Protein AF-A0A1I2J7U2-F1 (afdb_monomer_lite)

Sequence (200 aa):
SHPLWPCDPHHEAPRESDRDGACGFHKSNQRAHAEASIDRHCPVCRLFGSRVLASHVRITDARVHADQRVAPPPIEIRDSVGIDRDLRTARNGLKYDFEVVSPGTRFALEVFVDNPEPWLMGLLLVAFEQLDEGFAALGGFSSRGLGRVRWRWAELRSIDARALLVGKPETVHTDVDRVFAGYREALAKHLEEGPTHVQA

Structure (mmCIF, N/CA/C/O backbone):
data_AF-A0A1I2J7U2-F1
#
_entry.id   AF-A0A1I2J7U2-F1
#
loop_
_atom_site.group_PDB
_atom_site.id
_atom_site.type_symbol
_atom_site.label_atom_id
_atom_site.label_alt_id
_atom_site.label_comp_id
_atom_site.label_asym_id
_atom_site.label_entity_id
_atom_site.label_seq_id
_atom_site.pdbx_PDB_ins_code
_atom_site.Cartn_x
_atom_site.Cartn_y
_atom_site.Cartn_z
_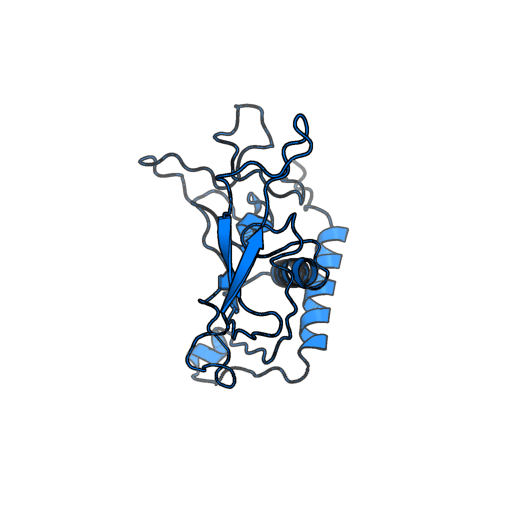atom_site.occupancy
_atom_site.B_iso_or_equiv
_atom_site.auth_seq_id
_atom_site.auth_comp_id
_atom_site.auth_asym_id
_atom_site.auth_atom_id
_atom_site.pdbx_PDB_model_num
ATOM 1 N N . SER A 1 1 ? 20.916 15.404 -9.082 1.00 43.69 1 SER A N 1
ATOM 2 C CA . SER A 1 1 ? 20.474 14.156 -8.435 1.00 43.69 1 SER A CA 1
ATOM 3 C C . SER A 1 1 ? 19.542 14.524 -7.296 1.00 43.69 1 SER A C 1
ATOM 5 O O . SER A 1 1 ? 19.909 15.365 -6.484 1.00 43.69 1 SER A O 1
ATOM 7 N N . HIS A 1 2 ? 18.322 13.982 -7.266 1.00 46.16 2 HIS A N 1
ATOM 8 C CA . HIS A 1 2 ? 17.499 14.087 -6.061 1.00 46.16 2 HIS A CA 1
ATOM 9 C C . HIS A 1 2 ? 18.054 13.097 -5.028 1.00 46.16 2 HIS A C 1
ATOM 11 O O . HIS A 1 2 ? 18.363 11.964 -5.409 1.00 46.16 2 HIS A O 1
ATOM 17 N N . PRO A 1 3 ? 18.239 13.494 -3.758 1.00 52.97 3 PRO A N 1
ATOM 18 C CA . PRO A 1 3 ? 18.487 12.527 -2.696 1.00 52.97 3 PRO A CA 1
ATOM 19 C C . PRO A 1 3 ? 17.351 11.493 -2.689 1.00 52.97 3 PRO A C 1
ATOM 21 O O . PRO A 1 3 ? 16.236 11.792 -3.108 1.00 52.97 3 PRO A O 1
ATOM 24 N N . LEU A 1 4 ? 17.604 10.296 -2.155 1.00 60.22 4 LEU A N 1
ATOM 25 C CA . LEU A 1 4 ? 16.578 9.263 -1.903 1.00 60.22 4 LEU A CA 1
ATOM 26 C C . LEU A 1 4 ? 15.445 9.738 -0.964 1.00 60.22 4 LEU A C 1
ATOM 28 O O . LEU A 1 4 ? 14.543 8.974 -0.631 1.00 60.22 4 LEU A O 1
ATOM 32 N N . TRP A 1 5 ? 15.491 10.997 -0.532 1.00 70.75 5 TRP A N 1
ATOM 33 C CA . TRP A 1 5 ? 14.460 11.654 0.239 1.00 70.75 5 TRP A CA 1
ATOM 34 C C . TRP A 1 5 ? 13.207 11.897 -0.619 1.00 70.75 5 TRP A C 1
ATOM 36 O O . TRP A 1 5 ? 13.314 12.393 -1.748 1.00 70.75 5 TRP A O 1
ATOM 46 N N . PRO A 1 6 ? 12.007 11.570 -0.113 1.00 80.12 6 PRO A N 1
ATOM 47 C CA . PRO A 1 6 ? 10.770 11.926 -0.790 1.00 80.12 6 PRO A CA 1
ATOM 48 C C . PRO A 1 6 ? 10.638 13.449 -0.884 1.00 80.12 6 PRO A C 1
ATOM 50 O O . PRO A 1 6 ? 10.922 14.163 0.074 1.00 80.12 6 PRO A O 1
ATOM 53 N N . CYS A 1 7 ? 10.181 13.963 -2.026 1.00 79.12 7 CYS A N 1
ATOM 54 C CA . CYS A 1 7 ? 9.819 15.378 -2.103 1.00 79.12 7 CYS A CA 1
ATOM 55 C C . CYS A 1 7 ? 8.614 15.663 -1.194 1.00 79.12 7 CYS A C 1
ATOM 57 O O . CYS A 1 7 ? 7.749 14.798 -1.043 1.00 79.12 7 CYS A O 1
ATOM 59 N N . ASP A 1 8 ? 8.513 16.876 -0.650 1.00 80.00 8 ASP A N 1
ATOM 60 C CA . ASP A 1 8 ? 7.317 17.298 0.082 1.00 80.00 8 ASP A CA 1
ATOM 61 C C . ASP A 1 8 ? 6.154 17.505 -0.910 1.00 80.00 8 ASP A C 1
ATOM 63 O O . ASP A 1 8 ? 6.221 18.417 -1.739 1.00 80.00 8 ASP A O 1
ATOM 67 N N . PRO A 1 9 ? 5.083 16.687 -0.866 1.00 70.69 9 PRO A N 1
ATOM 68 C CA . PRO A 1 9 ? 3.958 16.818 -1.788 1.00 70.69 9 PRO A CA 1
ATOM 69 C C . PRO A 1 9 ? 3.106 18.072 -1.533 1.00 70.69 9 PRO A C 1
ATOM 71 O O . PRO A 1 9 ? 2.299 18.433 -2.393 1.00 70.69 9 PRO A O 1
ATOM 74 N N . HIS A 1 10 ? 3.259 18.724 -0.375 1.00 70.25 10 HIS A N 1
ATOM 75 C CA . HIS A 1 10 ? 2.539 19.940 0.003 1.00 70.25 10 HIS A CA 1
ATOM 76 C C . HIS A 1 10 ? 3.306 21.221 -0.332 1.00 70.25 10 HIS A C 1
ATOM 78 O O . HIS A 1 10 ? 2.745 22.312 -0.217 1.00 70.25 10 HIS A O 1
ATOM 84 N N . HIS A 1 11 ? 4.559 21.112 -0.775 1.00 68.06 11 HIS A N 1
ATOM 85 C CA . HIS A 1 11 ? 5.343 22.275 -1.156 1.00 68.06 11 HIS A CA 1
ATOM 86 C C . HIS A 1 11 ? 4.949 22.766 -2.555 1.00 68.06 11 HIS A C 1
ATOM 88 O O . HIS A 1 11 ? 5.263 22.147 -3.578 1.00 68.06 11 HIS A O 1
ATOM 94 N N . GLU A 1 12 ? 4.242 23.894 -2.606 1.00 57.94 12 GLU A N 1
ATOM 95 C CA . GLU A 1 12 ? 3.824 24.530 -3.852 1.00 57.94 12 GLU A CA 1
ATOM 96 C C . GLU A 1 12 ? 4.963 25.381 -4.440 1.00 57.94 12 GLU A C 1
ATOM 98 O O . GLU A 1 12 ? 5.341 26.406 -3.879 1.00 57.94 12 GLU A O 1
ATOM 103 N N . ALA A 1 13 ? 5.436 24.971 -5.623 1.00 55.59 13 ALA A N 1
ATOM 104 C CA . ALA A 1 13 ? 6.494 25.569 -6.447 1.00 55.59 13 ALA A CA 1
ATOM 105 C C . ALA A 1 13 ? 7.952 25.317 -5.999 1.00 55.59 13 ALA A C 1
ATOM 107 O O . ALA A 1 13 ? 8.281 25.436 -4.824 1.00 55.59 13 ALA A O 1
ATOM 108 N N . PRO A 1 14 ? 8.878 25.059 -6.943 1.00 51.31 14 PRO A N 1
ATOM 109 C CA . PRO A 1 14 ? 10.283 25.320 -6.681 1.00 51.31 14 PRO A CA 1
ATOM 110 C C . PRO A 1 14 ? 10.445 26.842 -6.581 1.00 51.31 14 PRO A C 1
ATOM 112 O O . PRO A 1 14 ? 10.116 27.566 -7.526 1.00 51.31 14 PRO A O 1
ATOM 115 N N . ARG A 1 15 ? 10.956 27.369 -5.462 1.00 44.91 15 ARG A N 1
ATOM 116 C CA . ARG A 1 15 ? 11.652 28.661 -5.553 1.00 44.91 15 ARG A CA 1
ATOM 117 C C . ARG A 1 15 ? 12.797 28.468 -6.545 1.00 44.91 15 ARG A C 1
ATOM 119 O O . ARG A 1 15 ? 13.333 27.369 -6.642 1.00 44.91 15 ARG A O 1
ATOM 126 N N . GLU A 1 16 ? 13.183 29.514 -7.269 1.00 47.53 16 GLU A N 1
ATOM 127 C CA . GLU A 1 16 ? 14.256 29.491 -8.286 1.00 47.53 16 GLU A CA 1
ATOM 128 C C . GLU A 1 16 ? 15.583 28.863 -7.791 1.00 47.53 16 GLU A C 1
ATOM 130 O O . GLU A 1 16 ? 16.442 28.509 -8.593 1.00 47.53 16 GLU A O 1
ATOM 135 N N . SER A 1 17 ? 15.726 28.676 -6.473 1.00 45.19 17 SER A N 1
ATOM 136 C CA . SER A 1 17 ? 16.855 28.054 -5.783 1.00 45.19 17 SER A CA 1
ATOM 137 C C . SER A 1 17 ? 16.532 26.815 -4.922 1.00 45.19 17 SER A C 1
ATOM 139 O O . SER A 1 17 ? 17.465 26.263 -4.337 1.00 45.19 17 SER A O 1
ATOM 141 N N . ASP A 1 18 ? 15.273 26.376 -4.789 1.00 45.41 18 ASP A N 1
ATOM 142 C CA . ASP A 1 18 ? 14.909 25.310 -3.839 1.00 45.41 18 ASP A CA 1
ATOM 143 C C . ASP A 1 18 ? 14.914 23.919 -4.475 1.00 45.41 18 ASP A C 1
ATOM 145 O O . ASP A 1 18 ? 14.114 23.577 -5.347 1.00 45.41 18 ASP A O 1
ATOM 149 N N . ARG A 1 19 ? 15.814 23.083 -3.949 1.00 48.91 19 ARG A N 1
ATOM 150 C CA . ARG A 1 19 ? 15.945 21.646 -4.230 1.00 48.91 19 ARG A CA 1
ATOM 151 C C . ARG A 1 19 ? 14.836 20.795 -3.576 1.00 48.91 19 ARG A C 1
ATOM 153 O O . ARG A 1 19 ? 14.854 19.578 -3.746 1.00 48.91 19 ARG A O 1
ATOM 160 N N . ASP A 1 20 ? 13.871 21.440 -2.910 1.00 50.78 20 ASP A N 1
ATOM 161 C CA . ASP A 1 20 ? 12.881 20.829 -2.007 1.00 50.78 20 ASP A CA 1
ATOM 162 C C . ASP A 1 20 ? 11.419 20.940 -2.496 1.00 50.78 20 ASP A C 1
ATOM 164 O O . ASP A 1 20 ? 10.491 20.535 -1.798 1.00 50.78 20 ASP A O 1
ATOM 168 N N . GLY A 1 21 ? 11.185 21.457 -3.708 1.00 61.44 21 GLY A N 1
ATOM 169 C CA . GLY A 1 21 ? 9.843 21.498 -4.298 1.00 61.44 21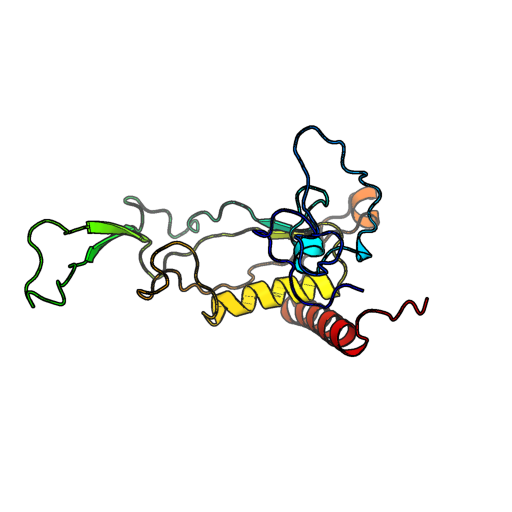 GLY A CA 1
ATOM 170 C C . GLY A 1 21 ? 9.293 20.107 -4.650 1.00 61.44 21 GLY A C 1
ATOM 171 O O . GLY A 1 21 ? 10.049 19.181 -4.960 1.00 61.44 21 GLY A O 1
ATOM 172 N N . ALA A 1 22 ? 7.963 19.956 -4.659 1.00 73.25 22 ALA A N 1
ATOM 173 C CA . ALA A 1 22 ? 7.318 18.716 -5.091 1.00 73.25 22 ALA A CA 1
ATOM 174 C C . ALA A 1 22 ? 7.726 18.372 -6.537 1.00 73.25 22 ALA A C 1
ATOM 176 O O . ALA A 1 22 ? 7.382 19.099 -7.472 1.00 73.25 22 ALA A O 1
ATOM 177 N N . CYS A 1 23 ? 8.414 17.241 -6.750 1.00 76.31 23 CYS A N 1
ATOM 178 C CA . CYS A 1 23 ? 8.903 16.858 -8.087 1.00 76.31 23 CYS A CA 1
ATOM 179 C C . CYS A 1 23 ? 7.770 16.604 -9.099 1.00 76.31 23 CYS A C 1
ATOM 181 O O . CYS A 1 23 ? 7.993 16.644 -10.303 1.00 76.31 23 CYS A O 1
ATOM 183 N N . GLY A 1 24 ? 6.544 16.395 -8.609 1.00 74.50 24 GLY A N 1
ATOM 184 C CA . GLY A 1 24 ? 5.332 16.270 -9.413 1.00 74.50 24 GLY A CA 1
ATOM 185 C C . GLY A 1 24 ? 4.449 17.520 -9.464 1.00 74.50 24 GLY A C 1
ATOM 186 O O . GLY A 1 24 ? 3.259 17.395 -9.761 1.00 74.50 24 GLY A O 1
ATOM 187 N N . PHE A 1 25 ? 4.963 18.701 -9.100 1.00 74.50 25 PHE A N 1
ATOM 188 C CA . PHE A 1 25 ? 4.182 19.938 -9.118 1.00 74.50 25 PHE A CA 1
ATOM 189 C C . PHE A 1 25 ? 3.756 20.315 -10.543 1.00 74.50 25 PHE A C 1
ATOM 191 O O . PHE A 1 25 ? 4.552 20.322 -11.478 1.00 74.50 25 PHE A O 1
ATOM 198 N N . HIS A 1 26 ? 2.485 20.684 -10.693 1.00 71.69 26 HIS A N 1
ATOM 199 C CA . HIS A 1 26 ? 1.893 21.084 -11.964 1.00 71.69 26 HIS A CA 1
ATOM 200 C C . HIS A 1 26 ? 0.862 22.189 -11.720 1.00 71.69 26 HIS A C 1
ATOM 202 O O . HIS A 1 26 ? -0.092 21.986 -10.966 1.00 71.69 26 HIS A O 1
ATOM 208 N N . LYS A 1 27 ? 0.994 23.337 -12.398 1.00 66.88 27 LYS A N 1
ATOM 209 C CA . LYS A 1 27 ? -0.037 24.390 -12.390 1.00 66.88 27 LYS A CA 1
ATOM 210 C C . LYS A 1 27 ? -1.157 24.025 -13.356 1.00 66.88 27 LYS A C 1
ATOM 212 O O . LYS A 1 27 ? -0.903 23.759 -14.527 1.00 66.88 27 LYS A O 1
ATOM 217 N N . SER A 1 28 ? -2.398 23.994 -12.872 1.00 65.94 28 SER A N 1
ATOM 218 C CA . SER A 1 28 ? -3.569 23.745 -13.720 1.00 65.94 28 SER A CA 1
ATOM 219 C C . SER A 1 28 ? -3.574 24.689 -14.930 1.00 65.94 28 SER A C 1
ATOM 221 O O . SER A 1 28 ? -3.173 25.848 -14.837 1.00 65.94 28 SER A O 1
ATOM 223 N N . ASN A 1 29 ? -4.009 24.177 -16.083 1.00 63.12 29 ASN A N 1
ATOM 224 C CA . ASN A 1 29 ? -4.070 24.918 -17.348 1.00 63.12 29 ASN A CA 1
ATOM 225 C C . ASN A 1 29 ? -2.721 25.333 -17.973 1.00 63.12 29 ASN A C 1
ATOM 227 O O . ASN A 1 29 ? -2.706 25.996 -19.008 1.00 63.12 29 ASN A O 1
ATOM 231 N N . GLN A 1 30 ? -1.591 24.915 -17.403 1.00 61.81 30 GLN A N 1
ATOM 232 C CA . GLN A 1 30 ? -0.306 24.899 -18.097 1.00 61.81 30 GLN A CA 1
ATOM 233 C C . GLN A 1 30 ? -0.060 23.466 -18.555 1.00 61.81 30 GLN A C 1
ATOM 235 O O . GLN A 1 30 ? -0.181 22.552 -17.753 1.00 61.81 30 GLN A O 1
ATOM 240 N N . ARG A 1 31 ? 0.260 23.232 -19.832 1.00 53.50 31 ARG A N 1
ATOM 241 C CA . ARG A 1 31 ? 0.809 21.930 -20.231 1.00 53.50 31 ARG A CA 1
ATOM 242 C C . ARG A 1 31 ? 2.195 21.847 -19.603 1.00 53.50 31 ARG A C 1
ATOM 244 O O . ARG A 1 31 ? 3.122 22.451 -20.137 1.00 53.50 31 ARG A O 1
ATOM 251 N N . ALA A 1 32 ? 2.348 21.164 -18.468 1.00 54.78 32 ALA A N 1
ATOM 252 C CA . ALA A 1 32 ? 3.692 20.787 -18.055 1.00 54.78 32 ALA A CA 1
ATOM 253 C C . ALA A 1 32 ? 4.297 19.966 -19.193 1.00 54.78 32 ALA A C 1
ATOM 255 O O . ALA A 1 32 ? 3.646 19.070 -19.737 1.00 54.78 32 ALA A O 1
ATOM 256 N N . HIS A 1 33 ? 5.521 20.306 -19.583 1.00 53.28 33 HIS A N 1
ATOM 257 C CA . HIS A 1 33 ? 6.283 19.468 -20.488 1.00 53.28 33 HIS A CA 1
ATOM 258 C C . HIS A 1 33 ? 6.407 18.092 -19.828 1.00 53.28 33 HIS A C 1
ATOM 260 O O . HIS A 1 33 ? 7.148 17.930 -18.862 1.00 53.28 33 HIS A O 1
ATOM 266 N N . ALA A 1 34 ? 5.684 17.101 -20.352 1.00 52.16 34 ALA A N 1
ATOM 267 C CA . ALA A 1 34 ? 5.771 15.695 -19.948 1.00 52.16 34 ALA A CA 1
ATOM 268 C C . ALA A 1 34 ? 7.159 15.072 -20.247 1.00 52.16 34 ALA A C 1
ATOM 270 O O . ALA A 1 34 ? 7.351 13.873 -20.102 1.00 52.16 34 ALA A O 1
ATOM 271 N N . GLU A 1 35 ? 8.125 15.889 -20.680 1.00 53.69 35 GLU A N 1
ATOM 272 C CA . GLU A 1 35 ? 9.496 15.534 -21.057 1.00 53.69 35 GLU A CA 1
ATOM 273 C C . GLU A 1 35 ? 10.482 15.537 -19.878 1.00 53.69 35 GLU A C 1
ATOM 275 O O . GLU A 1 35 ? 11.678 15.309 -20.070 1.00 53.69 35 GLU A O 1
ATOM 280 N N . ALA A 1 36 ? 10.034 15.796 -18.645 1.00 60.00 36 ALA A N 1
ATOM 281 C CA . ALA A 1 36 ? 10.903 15.616 -17.488 1.00 60.00 36 ALA A CA 1
ATOM 282 C C . ALA A 1 36 ? 11.245 14.122 -17.331 1.00 60.00 36 ALA A C 1
ATOM 284 O O . ALA A 1 36 ? 10.358 13.303 -17.104 1.00 60.00 36 ALA A O 1
ATOM 285 N N . SER A 1 37 ? 12.535 13.774 -17.448 1.00 71.31 37 SER A N 1
ATOM 286 C CA . SER A 1 37 ? 13.007 12.391 -17.276 1.00 71.31 37 SER A CA 1
ATOM 287 C C . SER A 1 37 ? 12.486 11.784 -15.966 1.00 71.31 37 SER A C 1
ATOM 289 O O . SER A 1 37 ? 12.534 12.432 -14.914 1.00 71.31 37 SER A O 1
ATOM 291 N N . ILE A 1 38 ? 12.028 10.529 -16.027 1.00 77.06 38 ILE A N 1
ATOM 292 C CA . ILE A 1 38 ? 11.575 9.732 -14.873 1.00 77.06 38 ILE A CA 1
ATOM 293 C C . ILE A 1 38 ? 12.625 9.760 -13.752 1.00 77.06 38 ILE A C 1
ATOM 295 O O . ILE A 1 38 ? 12.271 9.895 -12.582 1.00 77.06 38 ILE A O 1
ATOM 299 N N . ASP A 1 39 ? 13.912 9.778 -14.105 1.00 78.38 39 ASP A N 1
ATOM 300 C CA . ASP A 1 39 ? 15.039 9.804 -13.163 1.00 78.38 39 ASP A CA 1
ATOM 301 C C . ASP A 1 39 ? 15.150 11.095 -12.340 1.00 78.38 39 ASP A C 1
ATOM 303 O O . ASP A 1 39 ? 15.899 11.159 -11.365 1.00 78.38 39 ASP A O 1
ATOM 307 N N . ARG A 1 40 ? 14.412 12.145 -12.715 1.00 77.62 40 ARG A N 1
ATOM 308 C CA . ARG A 1 40 ? 14.322 13.389 -11.939 1.00 77.62 40 ARG A CA 1
ATOM 309 C C . ARG A 1 40 ? 13.245 13.337 -10.856 1.00 77.62 40 ARG A C 1
ATOM 311 O O . ARG A 1 40 ? 13.130 14.285 -10.093 1.00 77.62 40 ARG A O 1
ATOM 318 N N . HIS A 1 41 ? 12.461 12.268 -10.770 1.00 82.38 41 HIS A N 1
ATOM 319 C CA . HIS A 1 41 ? 11.442 12.123 -9.737 1.00 82.38 41 HIS A CA 1
ATOM 320 C C . HIS A 1 41 ? 12.002 11.372 -8.530 1.00 82.38 41 HIS A C 1
ATOM 322 O O . HIS A 1 41 ? 12.809 10.452 -8.668 1.00 82.38 41 HIS A O 1
ATOM 328 N N . CYS A 1 42 ? 11.552 11.751 -7.331 1.00 86.25 42 CYS A N 1
ATOM 329 C CA . CYS A 1 42 ? 11.911 11.016 -6.122 1.00 86.25 42 CYS A CA 1
ATOM 330 C C . CYS A 1 42 ? 11.376 9.567 -6.184 1.00 86.25 42 CYS A C 1
ATOM 332 O O . CYS A 1 42 ? 10.388 9.308 -6.883 1.00 86.25 42 CYS A O 1
ATOM 334 N N . PRO A 1 43 ? 11.964 8.625 -5.425 1.00 89.31 43 PRO A N 1
ATOM 335 C CA . PRO A 1 43 ? 11.534 7.224 -5.406 1.00 89.31 43 PRO A CA 1
ATOM 336 C C . PRO A 1 43 ? 10.032 7.015 -5.172 1.00 89.31 43 PRO A C 1
ATOM 338 O O . PRO A 1 43 ? 9.411 6.178 -5.822 1.00 89.31 43 PRO A O 1
ATOM 341 N N . VAL A 1 44 ? 9.430 7.821 -4.291 1.00 90.88 44 VAL A N 1
ATOM 342 C CA . VAL A 1 44 ? 7.995 7.751 -3.975 1.00 90.88 44 VAL A CA 1
ATOM 343 C C . VAL A 1 44 ? 7.143 8.127 -5.185 1.00 90.88 44 VAL A C 1
ATOM 345 O O . VAL A 1 44 ? 6.210 7.400 -5.509 1.00 90.88 44 VAL A O 1
ATOM 348 N N . CYS A 1 45 ? 7.476 9.209 -5.894 1.00 89.75 45 CYS A N 1
ATOM 349 C CA . CYS A 1 45 ? 6.753 9.595 -7.107 1.00 89.75 45 CYS A CA 1
ATOM 350 C C . CYS A 1 45 ? 6.999 8.632 -8.270 1.00 89.75 45 CYS A C 1
ATOM 352 O O . CYS A 1 45 ? 6.100 8.449 -9.083 1.00 89.75 45 CYS A O 1
ATOM 354 N N . ARG A 1 46 ? 8.179 8.000 -8.353 1.00 91.38 46 ARG A N 1
ATOM 355 C CA . ARG A 1 46 ? 8.428 6.932 -9.333 1.00 91.38 46 ARG A CA 1
ATOM 356 C C . ARG A 1 46 ? 7.530 5.728 -9.071 1.00 91.38 46 ARG A C 1
ATOM 358 O O . ARG A 1 46 ? 6.957 5.207 -10.011 1.00 91.38 46 ARG A O 1
ATOM 365 N N . LEU A 1 47 ? 7.359 5.326 -7.812 1.00 94.44 47 LEU A N 1
ATOM 366 C CA . LEU A 1 47 ? 6.537 4.170 -7.445 1.00 94.44 47 LEU A CA 1
ATOM 367 C C . LEU A 1 47 ? 5.026 4.454 -7.520 1.00 94.44 47 LEU A C 1
ATOM 369 O O . LEU A 1 47 ? 4.293 3.738 -8.201 1.00 94.44 47 LEU A O 1
ATOM 373 N N . PHE A 1 48 ? 4.568 5.489 -6.811 1.00 93.94 48 PHE A N 1
ATOM 374 C CA . PHE A 1 48 ? 3.148 5.803 -6.599 1.00 93.94 48 PHE A CA 1
ATOM 375 C C . PHE A 1 48 ? 2.595 6.865 -7.559 1.00 93.94 48 PHE A C 1
ATOM 377 O O . PHE A 1 48 ? 1.411 7.200 -7.503 1.00 93.94 48 PHE A O 1
ATOM 384 N N . GLY A 1 49 ? 3.433 7.402 -8.445 1.00 91.12 49 GLY A N 1
ATOM 385 C CA . GLY A 1 49 ? 3.052 8.431 -9.403 1.00 91.12 49 GLY A CA 1
ATOM 386 C C . GLY A 1 49 ? 2.994 9.845 -8.820 1.00 91.12 49 GLY A C 1
ATOM 387 O O . GLY A 1 49 ? 3.308 10.121 -7.660 1.00 91.12 49 GLY A O 1
ATOM 388 N N . SER A 1 50 ? 2.607 10.779 -9.682 1.00 86.81 50 SER A N 1
ATOM 389 C CA . SER A 1 50 ? 2.390 12.190 -9.379 1.00 86.81 50 SER A CA 1
ATOM 390 C C . SER A 1 50 ? 1.412 12.806 -10.392 1.00 86.81 50 SER A C 1
ATOM 392 O O . SER A 1 50 ? 0.816 12.100 -11.202 1.00 86.81 50 SER A O 1
ATOM 394 N N . ARG A 1 51 ? 1.239 14.136 -10.400 1.00 83.12 51 ARG A N 1
ATOM 395 C CA . ARG A 1 51 ? 0.398 14.805 -11.414 1.00 83.12 51 ARG A CA 1
ATOM 396 C C . ARG A 1 51 ? 0.969 14.740 -12.835 1.00 83.12 51 ARG A C 1
ATOM 398 O O . ARG A 1 51 ? 0.233 15.004 -13.780 1.00 83.12 51 ARG A O 1
ATOM 405 N N . VAL A 1 52 ? 2.258 14.430 -12.980 1.00 83.81 52 VAL A N 1
ATOM 406 C CA . VAL A 1 52 ? 2.973 14.398 -14.271 1.00 83.81 52 VAL A CA 1
ATOM 407 C C . VAL A 1 52 ? 3.593 13.035 -14.586 1.00 83.81 52 VAL A C 1
ATOM 409 O O . VAL A 1 52 ? 4.091 12.843 -15.690 1.00 83.81 52 VAL A O 1
ATOM 412 N N . LEU A 1 53 ? 3.548 12.090 -13.641 1.00 86.44 53 LEU A N 1
ATOM 413 C CA . LEU A 1 53 ? 4.110 10.748 -13.777 1.00 86.44 53 LEU A CA 1
ATOM 414 C C . LEU A 1 53 ? 3.062 9.704 -13.385 1.00 86.44 53 LEU A C 1
ATOM 416 O O . LEU A 1 53 ? 2.476 9.787 -12.308 1.00 86.44 53 LEU A O 1
ATOM 420 N N . ALA A 1 54 ? 2.825 8.720 -14.252 1.00 90.56 54 ALA A N 1
ATOM 421 C CA . ALA A 1 54 ? 1.909 7.626 -13.951 1.00 90.56 54 ALA A CA 1
ATOM 422 C C . ALA A 1 54 ? 2.461 6.735 -12.825 1.00 90.56 54 ALA A C 1
ATOM 424 O O . ALA A 1 54 ? 3.664 6.502 -12.745 1.00 90.56 54 ALA A O 1
ATOM 425 N N . SER A 1 55 ? 1.570 6.233 -11.968 1.00 94.38 55 SER A N 1
ATOM 426 C CA . SER A 1 55 ? 1.917 5.254 -10.933 1.00 94.38 55 SER A CA 1
ATOM 427 C C . SER A 1 55 ? 2.216 3.890 -11.554 1.00 94.38 55 SER A C 1
ATOM 429 O O . SER A 1 55 ? 1.503 3.470 -12.467 1.00 94.38 55 SER A O 1
ATOM 431 N N . HIS A 1 56 ? 3.192 3.167 -11.003 1.00 96.69 56 HIS A N 1
ATOM 432 C CA . HIS A 1 56 ? 3.338 1.733 -11.262 1.00 96.69 56 HIS A CA 1
ATOM 433 C C . HIS A 1 56 ? 2.352 0.906 -10.433 1.00 96.69 56 HIS A C 1
ATOM 435 O O . HIS A 1 56 ? 2.026 -0.210 -10.817 1.00 96.69 56 HIS A O 1
ATOM 441 N N . VAL A 1 57 ? 1.881 1.432 -9.299 1.00 98.06 57 VAL A N 1
ATOM 442 C CA . VAL A 1 57 ? 1.069 0.701 -8.319 1.00 98.06 57 VAL A CA 1
ATOM 443 C C . VAL A 1 57 ? -0.397 1.122 -8.397 1.00 98.06 57 VAL A C 1
ATOM 445 O O . VAL A 1 57 ? -0.720 2.313 -8.345 1.00 98.06 57 VAL A O 1
ATOM 448 N N . ARG A 1 58 ? -1.299 0.140 -8.442 1.00 97.25 58 ARG A N 1
ATOM 449 C CA . ARG A 1 58 ? -2.745 0.323 -8.259 1.00 97.25 58 ARG A CA 1
ATOM 450 C C . ARG A 1 58 ? -3.214 -0.543 -7.096 1.00 97.25 58 ARG A C 1
ATOM 452 O O . ARG A 1 58 ? -3.031 -1.755 -7.112 1.00 97.25 58 ARG A O 1
ATOM 459 N N . ILE A 1 59 ? -3.832 0.087 -6.104 1.00 95.44 59 ILE A N 1
ATOM 460 C CA . ILE A 1 59 ? -4.371 -0.568 -4.908 1.00 95.44 59 ILE A CA 1
ATOM 461 C C . ILE A 1 59 ? -5.894 -0.545 -5.027 1.00 95.44 59 ILE A C 1
ATOM 463 O O . ILE A 1 59 ? -6.470 0.521 -5.245 1.00 95.44 59 ILE A O 1
ATOM 467 N N . THR A 1 60 ? -6.546 -1.702 -4.940 1.00 95.75 60 THR A N 1
ATOM 468 C CA . THR A 1 60 ? -8.012 -1.782 -5.009 1.00 95.75 60 THR A CA 1
ATOM 469 C C . THR A 1 60 ? -8.661 -1.470 -3.667 1.00 95.75 60 THR A C 1
ATOM 471 O O . THR A 1 60 ? -8.027 -1.557 -2.615 1.00 95.75 60 THR A O 1
ATOM 474 N N . ASP A 1 61 ? -9.969 -1.211 -3.681 1.00 94.75 61 ASP A N 1
ATOM 475 C CA . ASP A 1 61 ? -10.755 -1.169 -2.450 1.00 94.75 61 ASP A CA 1
ATOM 476 C C . ASP A 1 61 ? -10.623 -2.491 -1.685 1.00 94.75 61 ASP A C 1
ATOM 478 O O . ASP A 1 61 ? -10.944 -3.567 -2.203 1.00 94.75 61 ASP A O 1
ATOM 482 N N . ALA A 1 62 ? -10.178 -2.404 -0.432 1.00 93.62 62 ALA A N 1
ATOM 483 C CA . ALA A 1 62 ? -10.047 -3.558 0.440 1.00 93.62 62 ALA A CA 1
ATOM 484 C C . ALA A 1 62 ? -11.423 -3.915 1.016 1.00 93.62 62 ALA A C 1
ATOM 486 O O . ALA A 1 62 ? -11.965 -3.205 1.864 1.00 93.62 62 ALA A O 1
ATOM 487 N N . ARG A 1 63 ? -12.026 -5.009 0.547 1.00 92.38 63 ARG A N 1
ATOM 488 C CA . ARG A 1 63 ? -13.362 -5.425 1.005 1.00 92.38 63 ARG A CA 1
ATOM 489 C C . ARG A 1 63 ? -13.254 -6.388 2.180 1.00 92.38 63 ARG A C 1
ATOM 491 O O . ARG A 1 63 ? -12.326 -7.189 2.213 1.00 92.38 63 ARG A O 1
ATOM 498 N N . VAL A 1 64 ? -14.235 -6.385 3.090 1.00 93.81 64 VAL A N 1
ATOM 499 C CA . VAL A 1 64 ? -14.309 -7.384 4.174 1.00 93.81 64 VAL A CA 1
ATOM 500 C C . VAL A 1 64 ? -14.190 -8.787 3.576 1.00 93.81 64 VAL A C 1
ATOM 502 O O . VAL A 1 64 ? -14.837 -9.105 2.565 1.00 93.81 64 VAL A O 1
ATOM 505 N N . HIS A 1 65 ? -13.315 -9.596 4.166 1.00 93.12 65 HIS A N 1
ATOM 506 C CA . HIS A 1 65 ? -13.026 -10.941 3.695 1.00 93.12 65 HIS A CA 1
ATOM 507 C C . HIS A 1 65 ? -14.310 -11.778 3.687 1.00 93.12 65 HIS A C 1
ATOM 509 O O . HIS A 1 65 ? -15.177 -11.606 4.544 1.00 93.12 65 HIS A O 1
ATOM 515 N N . ALA A 1 66 ? -14.468 -12.647 2.685 1.00 89.88 66 ALA A N 1
ATOM 516 C CA . ALA A 1 66 ? -15.746 -13.300 2.394 1.00 89.88 66 ALA A CA 1
ATOM 517 C C . ALA A 1 66 ? -16.325 -14.071 3.594 1.00 89.88 66 ALA A C 1
ATOM 519 O O . ALA A 1 66 ? -17.531 -14.037 3.812 1.00 89.88 66 ALA A O 1
ATOM 520 N N . ASP A 1 67 ? -15.468 -14.690 4.406 1.00 89.81 67 ASP A N 1
ATOM 521 C CA . ASP A 1 67 ? -15.868 -15.441 5.605 1.00 89.81 67 ASP A CA 1
ATOM 522 C C . ASP A 1 67 ? -16.288 -14.573 6.808 1.00 89.81 67 ASP A C 1
ATOM 524 O O . ASP A 1 67 ? -16.812 -15.096 7.786 1.00 89.81 67 ASP A O 1
ATOM 528 N N . GLN A 1 68 ? -16.085 -13.256 6.737 1.00 89.62 68 GLN A N 1
ATOM 529 C CA . GLN A 1 68 ? -16.457 -12.279 7.766 1.00 89.62 68 GLN A CA 1
ATOM 530 C C . GLN A 1 68 ? -17.515 -11.285 7.275 1.00 89.62 68 GLN A C 1
ATOM 532 O O . GLN A 1 68 ? -17.848 -10.330 7.977 1.00 89.62 68 GLN A O 1
ATOM 537 N N . ARG A 1 69 ? -18.077 -11.492 6.078 1.00 85.50 69 ARG A N 1
ATOM 538 C CA . ARG A 1 69 ? -19.210 -10.702 5.583 1.00 85.50 69 ARG A CA 1
ATOM 539 C C . ARG A 1 69 ? -20.491 -11.138 6.282 1.00 85.50 69 ARG A C 1
ATOM 541 O O . ARG A 1 69 ? -21.262 -11.932 5.754 1.00 85.50 69 ARG A O 1
ATOM 548 N N . VAL A 1 70 ? -20.697 -10.607 7.478 1.00 80.62 70 VAL A N 1
ATOM 549 C CA . VAL A 1 70 ? -21.894 -10.826 8.293 1.00 80.62 70 VAL A CA 1
ATOM 550 C C . VAL A 1 70 ? -22.737 -9.554 8.375 1.00 80.62 70 VAL A C 1
ATOM 552 O O . VAL A 1 70 ? -22.243 -8.449 8.146 1.00 80.62 70 VAL A O 1
ATOM 555 N N . ALA A 1 71 ? -24.025 -9.723 8.680 1.00 80.06 71 ALA A N 1
ATOM 556 C CA . ALA A 1 71 ? -24.930 -8.635 9.028 1.00 80.06 71 ALA A CA 1
ATOM 557 C C . ALA A 1 71 ? -25.298 -8.751 10.521 1.00 80.06 71 ALA A C 1
ATOM 559 O O . ALA A 1 71 ? -25.765 -9.822 10.921 1.00 80.06 71 ALA A O 1
ATOM 560 N N . PRO A 1 72 ? -25.124 -7.693 11.340 1.00 78.94 72 PRO A N 1
ATOM 561 C CA . PRO A 1 72 ? -24.594 -6.366 10.995 1.00 78.94 72 PRO A CA 1
ATOM 562 C C . PRO A 1 72 ? -23.076 -6.376 10.701 1.00 78.94 72 PRO A C 1
ATOM 564 O O . PRO A 1 72 ? -22.391 -7.315 11.108 1.00 78.94 72 PRO A O 1
ATOM 567 N N . PRO A 1 73 ? -22.547 -5.363 9.980 1.00 79.44 73 PRO A N 1
ATOM 568 C CA . PRO A 1 73 ? -21.114 -5.257 9.702 1.00 79.44 73 PRO A CA 1
ATOM 569 C C . PRO A 1 73 ? -20.297 -5.179 11.004 1.00 79.44 73 PRO A C 1
ATOM 571 O O . PRO A 1 73 ? -20.832 -4.733 12.021 1.00 79.44 73 PRO A O 1
ATOM 574 N N . PRO A 1 74 ? -19.011 -5.582 10.987 1.00 83.50 74 PRO A N 1
ATOM 575 C CA . PRO A 1 74 ? -18.162 -5.650 12.178 1.00 83.50 74 PRO A CA 1
ATOM 576 C C . PRO A 1 74 ? -17.709 -4.247 12.609 1.00 83.50 74 PRO A C 1
ATOM 578 O O . PRO A 1 74 ? -16.560 -3.849 12.406 1.00 83.50 74 PRO A O 1
ATOM 581 N N . ILE A 1 75 ? -18.654 -3.474 13.133 1.00 87.38 75 ILE A N 1
ATOM 582 C CA . ILE A 1 75 ? -18.487 -2.094 13.570 1.00 87.38 75 ILE A CA 1
ATOM 583 C C . ILE A 1 75 ? -18.781 -2.025 15.068 1.00 87.38 75 ILE A C 1
ATOM 585 O O . ILE A 1 75 ? -19.780 -2.557 15.549 1.00 87.38 75 ILE A O 1
ATOM 589 N N . GLU A 1 76 ? -17.917 -1.329 15.793 1.00 85.38 76 GLU A N 1
ATOM 590 C CA . GLU A 1 76 ? -18.077 -0.984 17.199 1.00 85.38 76 GLU A CA 1
ATOM 591 C C . GLU A 1 76 ? -18.204 0.530 17.348 1.00 85.38 76 GLU A C 1
ATOM 593 O O . GLU A 1 76 ? -17.527 1.298 16.665 1.00 85.38 76 GLU A O 1
ATOM 598 N N . ILE A 1 77 ? -19.034 0.966 18.292 1.00 84.19 77 ILE A N 1
ATOM 599 C CA . ILE A 1 77 ? -19.092 2.364 18.715 1.00 84.19 77 ILE A CA 1
ATOM 600 C C . ILE A 1 77 ? -18.142 2.519 19.903 1.00 84.19 77 ILE A C 1
ATOM 602 O O . ILE A 1 77 ? -18.292 1.826 20.911 1.00 84.19 77 ILE A O 1
ATOM 606 N N . ARG A 1 78 ? -17.150 3.409 19.790 1.00 77.56 78 ARG A N 1
ATOM 607 C CA . ARG A 1 78 ? -16.238 3.730 20.898 1.00 77.56 78 ARG A CA 1
ATOM 608 C C . ARG A 1 78 ? -16.568 5.088 21.494 1.00 77.56 78 ARG A C 1
ATOM 610 O O . ARG A 1 78 ? -16.411 6.118 20.842 1.00 77.56 78 ARG A O 1
ATOM 617 N N . ASP A 1 79 ? -16.915 5.066 22.775 1.00 67.75 79 ASP A N 1
ATOM 618 C CA . ASP A 1 79 ? -17.081 6.267 23.583 1.00 67.75 79 ASP A CA 1
ATOM 619 C C . ASP A 1 79 ? -15.710 6.919 23.825 1.00 67.75 79 ASP A C 1
ATOM 621 O O . ASP A 1 79 ? -14.733 6.272 24.217 1.00 67.75 79 ASP A O 1
ATOM 625 N N . SER A 1 80 ? -15.616 8.229 23.617 1.00 60.28 80 SER A N 1
ATOM 626 C CA . SER A 1 80 ? -14.474 9.027 24.066 1.00 60.28 80 SER A CA 1
ATOM 627 C C . SER A 1 80 ? -14.949 10.248 24.833 1.00 60.28 80 SER A C 1
ATOM 629 O O . SER A 1 80 ? -15.880 10.937 24.422 1.00 60.28 80 SER A O 1
ATOM 631 N N . VAL A 1 81 ? -14.278 10.527 25.950 1.00 60.12 81 VAL A N 1
ATOM 632 C CA . VAL A 1 81 ? -14.541 11.702 26.783 1.00 60.12 81 VAL A CA 1
ATOM 633 C C . VAL A 1 81 ? -13.416 12.718 26.614 1.00 60.12 81 VAL A C 1
ATOM 635 O O . VAL A 1 81 ? -12.245 12.423 26.849 1.00 60.12 81 VAL A O 1
ATOM 638 N N . GLY A 1 82 ? -13.764 13.933 26.193 1.00 55.97 82 GLY A N 1
ATOM 639 C CA . GLY A 1 82 ? -12.855 15.073 26.265 1.00 55.97 82 GLY A CA 1
ATOM 640 C C . GLY A 1 82 ? -12.706 15.517 27.719 1.00 55.97 82 GLY A C 1
ATOM 641 O O . GLY A 1 82 ? -13.659 16.024 28.311 1.00 55.97 82 GLY A O 1
ATOM 642 N N . ILE A 1 83 ? -11.525 15.317 28.305 1.00 57.03 83 ILE A N 1
ATOM 643 C CA . ILE A 1 83 ? -11.210 15.822 29.646 1.00 57.03 83 ILE A CA 1
ATOM 644 C C . ILE A 1 83 ? -10.676 17.247 29.501 1.00 57.03 83 ILE A C 1
ATOM 646 O O . ILE A 1 83 ? -9.666 17.468 28.831 1.00 57.03 83 ILE A O 1
ATOM 650 N N . ASP A 1 84 ? -11.349 18.209 30.131 1.00 55.84 84 ASP A N 1
ATOM 651 C CA . ASP A 1 84 ? -10.854 19.579 30.237 1.00 55.84 84 ASP A CA 1
ATOM 652 C C . ASP A 1 84 ? -9.658 19.606 31.202 1.00 55.84 84 ASP A C 1
ATOM 654 O O . ASP A 1 84 ? -9.782 19.214 32.368 1.00 55.84 84 ASP A O 1
ATOM 658 N N . ARG A 1 85 ? -8.485 20.028 30.713 1.00 58.22 85 ARG A N 1
ATOM 659 C CA . ARG A 1 85 ? -7.258 20.077 31.525 1.00 58.22 85 ARG A CA 1
ATOM 660 C C . ARG A 1 85 ? -7.320 21.142 32.623 1.00 58.22 85 ARG A C 1
ATOM 662 O O . ARG A 1 85 ? -6.671 20.946 33.650 1.00 58.22 85 ARG A O 1
ATOM 669 N N . ASP A 1 86 ? -8.123 22.189 32.446 1.00 61.84 86 ASP A N 1
ATOM 670 C CA . ASP A 1 86 ? -8.242 23.297 33.395 1.00 61.84 86 ASP A CA 1
ATOM 671 C C . ASP A 1 86 ? -9.330 23.015 34.435 1.00 61.84 86 ASP A C 1
ATOM 673 O O . ASP A 1 86 ? -9.135 23.245 35.628 1.00 61.84 86 ASP A O 1
ATOM 677 N N . LEU A 1 87 ? -10.459 22.441 34.010 1.00 59.50 87 LEU A N 1
ATOM 678 C CA . LEU A 1 87 ? -11.596 22.183 34.900 1.00 59.50 87 LEU A CA 1
ATOM 679 C C . LEU A 1 87 ? -11.542 20.817 35.603 1.00 59.50 87 LEU A C 1
ATOM 681 O O . LEU A 1 87 ? -12.399 20.552 36.447 1.00 59.50 87 LEU A O 1
ATOM 685 N N . ARG A 1 88 ? -10.585 19.936 35.247 1.00 53.62 88 ARG A N 1
ATOM 686 C CA . ARG A 1 88 ? -10.447 18.538 35.734 1.00 53.62 88 ARG A CA 1
ATOM 687 C C . ARG A 1 88 ? -11.768 17.753 35.768 1.00 53.62 88 ARG A C 1
ATOM 689 O O . ARG A 1 88 ? -11.927 16.801 36.527 1.00 53.62 88 ARG A O 1
ATOM 696 N N . THR A 1 89 ? -12.720 18.159 34.943 1.00 52.06 89 THR A N 1
ATOM 697 C CA . THR A 1 89 ? -14.067 17.608 34.848 1.00 52.06 89 THR A CA 1
ATOM 698 C C . THR A 1 89 ? -14.308 17.224 33.398 1.00 52.06 89 THR A C 1
ATOM 700 O O . THR A 1 89 ? -13.741 17.813 32.471 1.00 52.06 89 THR A O 1
ATOM 703 N N . ALA A 1 90 ? -15.121 16.190 33.181 1.00 50.44 90 ALA A N 1
ATOM 704 C CA . ALA A 1 90 ? -15.610 15.901 31.843 1.00 50.44 90 ALA A CA 1
ATOM 705 C C . ALA A 1 90 ? -16.421 17.119 31.375 1.00 50.44 90 ALA A C 1
ATOM 707 O O . ALA A 1 90 ? -17.368 17.518 32.059 1.00 50.44 90 ALA A O 1
ATOM 708 N N . ARG A 1 91 ? -16.064 17.735 30.238 1.00 48.28 91 ARG A N 1
ATOM 709 C CA . ARG A 1 91 ? -16.941 18.757 29.653 1.00 48.28 91 ARG A CA 1
ATOM 710 C C . ARG A 1 91 ? -18.234 18.074 29.230 1.00 48.28 91 ARG A C 1
ATOM 712 O O . ARG A 1 91 ? -18.240 17.285 28.285 1.00 48.28 91 ARG A O 1
ATOM 719 N N . ASN A 1 92 ? -19.331 18.409 29.902 1.00 41.19 92 ASN A N 1
ATOM 720 C CA . ASN A 1 92 ? -20.668 18.081 29.425 1.00 41.19 92 ASN A CA 1
ATOM 721 C C . ASN A 1 92 ? -20.837 18.678 28.016 1.00 41.19 92 ASN A C 1
ATOM 723 O O . ASN A 1 92 ? -20.786 19.896 27.859 1.00 41.19 92 ASN A O 1
ATOM 727 N N . GLY A 1 93 ? -20.993 17.822 26.997 1.00 45.38 93 GLY A N 1
ATOM 728 C CA . GLY A 1 93 ? -21.315 18.241 25.624 1.00 45.38 93 GLY A CA 1
ATOM 729 C C . GLY A 1 93 ? -20.340 17.836 24.511 1.00 45.38 93 GLY A C 1
ATOM 730 O O . GLY A 1 93 ? -20.595 18.182 23.365 1.00 45.38 93 GLY A O 1
ATOM 731 N N . LEU A 1 94 ? -19.258 17.099 24.795 1.00 45.59 94 LEU A N 1
ATOM 732 C CA . LEU A 1 94 ? -18.336 16.582 23.761 1.00 45.59 94 LEU A CA 1
ATOM 733 C C . LEU A 1 94 ? -18.170 15.058 23.868 1.00 45.59 94 LEU A C 1
ATOM 735 O O . LEU A 1 94 ? -17.055 14.534 23.860 1.00 45.59 94 LEU A O 1
ATOM 739 N N . LYS A 1 95 ? -19.295 14.347 24.007 1.00 46.06 95 LYS A N 1
ATOM 740 C CA . LYS A 1 95 ? -19.347 12.905 23.765 1.00 46.06 95 LYS A CA 1
ATOM 741 C C . LYS A 1 95 ? -19.347 12.722 22.244 1.00 46.06 95 LYS A C 1
ATOM 743 O O . LYS A 1 95 ? -20.355 12.985 21.597 1.00 46.06 95 LYS A O 1
ATOM 748 N N . TYR A 1 96 ? -18.191 12.399 21.673 1.00 54.62 96 TYR A N 1
ATOM 749 C CA . TYR A 1 96 ? -18.102 12.006 20.269 1.00 54.62 96 TYR A CA 1
ATOM 750 C C . TYR A 1 96 ? -17.999 10.494 20.227 1.00 54.62 96 TYR A C 1
ATOM 752 O O . TYR A 1 96 ? -16.932 9.934 20.488 1.00 54.62 96 TYR A O 1
ATOM 760 N N . ASP A 1 97 ? -19.123 9.866 19.921 1.00 62.69 97 ASP A N 1
ATOM 761 C CA . ASP A 1 97 ? -19.179 8.454 19.598 1.00 62.69 97 ASP A CA 1
ATOM 762 C C . ASP A 1 97 ? -18.681 8.326 18.153 1.00 62.69 97 ASP A C 1
ATOM 764 O O . ASP A 1 97 ? -19.183 9.005 17.253 1.00 62.69 97 ASP A O 1
ATOM 768 N N . PHE A 1 98 ? -17.636 7.531 17.928 1.00 75.94 98 PHE A N 1
ATOM 769 C CA . PHE A 1 98 ? -17.156 7.244 16.578 1.00 75.94 98 PHE A CA 1
ATOM 770 C C . PHE A 1 98 ? -17.194 5.746 16.312 1.00 75.94 98 PHE A C 1
ATOM 772 O O . PHE A 1 98 ? -16.886 4.922 17.178 1.00 75.94 98 PHE A O 1
ATOM 779 N N . GLU A 1 99 ? -17.588 5.419 15.089 1.00 86.00 99 GLU A N 1
ATOM 780 C CA . GLU A 1 99 ? -17.622 4.057 14.588 1.00 86.00 99 GLU A CA 1
ATOM 781 C C . GLU A 1 99 ? -16.209 3.613 14.221 1.00 86.00 99 GLU A C 1
ATOM 783 O O . GLU A 1 99 ? -15.467 4.310 13.522 1.00 86.00 99 GLU A O 1
ATOM 788 N N . VAL A 1 100 ? -15.831 2.435 14.703 1.00 89.06 100 VAL A N 1
ATOM 789 C CA . VAL A 1 100 ? -14.589 1.766 14.335 1.00 89.06 100 VAL A CA 1
ATOM 790 C C . VAL A 1 100 ? -14.889 0.386 13.801 1.00 89.06 100 VAL A C 1
ATOM 792 O O . VAL A 1 100 ? -15.821 -0.275 14.243 1.00 89.06 100 VAL A O 1
ATOM 795 N N . VAL A 1 101 ? -14.052 -0.084 12.887 1.00 91.38 101 VAL A N 1
ATOM 796 C CA . VAL A 1 101 ? -14.057 -1.497 12.518 1.00 91.38 101 VAL A CA 1
ATOM 797 C C . VAL A 1 101 ? -13.532 -2.316 13.699 1.00 91.38 101 VAL A C 1
ATOM 799 O O . VAL A 1 101 ? -12.468 -2.005 14.243 1.00 91.38 101 VAL A O 1
ATOM 802 N N . SER A 1 102 ? -14.261 -3.368 14.070 1.00 90.69 102 SER A N 1
ATOM 803 C CA . SER A 1 102 ? -13.880 -4.293 15.136 1.00 90.69 102 SER A CA 1
ATOM 804 C C . SER A 1 102 ? -12.489 -4.894 14.890 1.00 90.69 102 SER A C 1
ATOM 806 O O . SER A 1 102 ? -12.214 -5.370 13.776 1.00 90.69 102 SER A O 1
ATOM 808 N N . PRO A 1 103 ? -11.605 -4.940 15.907 1.00 90.69 103 PRO A N 1
ATOM 809 C CA . PRO A 1 103 ? -10.333 -5.647 15.812 1.00 90.69 103 PRO A CA 1
ATOM 810 C C . PRO A 1 103 ? -10.518 -7.102 15.363 1.00 90.69 103 PRO A C 1
ATOM 812 O O . PRO A 1 103 ? -11.440 -7.790 15.791 1.00 90.69 103 PRO A O 1
ATOM 815 N N . GLY A 1 104 ? -9.628 -7.587 14.496 1.00 90.94 104 GLY A N 1
ATOM 816 C CA . GLY A 1 104 ? -9.722 -8.939 13.927 1.00 90.94 104 GLY A CA 1
ATOM 817 C C . GLY A 1 104 ? -10.576 -9.045 12.656 1.00 90.94 104 GLY A C 1
ATOM 818 O O . GLY A 1 104 ? -10.608 -10.111 12.034 1.00 90.94 104 GLY A O 1
ATOM 819 N N . THR A 1 105 ? -11.208 -7.952 12.217 1.00 93.75 105 THR A N 1
ATOM 820 C CA . THR A 1 105 ? -11.794 -7.870 10.872 1.00 93.75 105 THR A CA 1
ATOM 821 C C . THR A 1 105 ? -10.694 -7.950 9.818 1.00 93.75 105 THR A C 1
ATOM 823 O O . THR A 1 105 ? -9.730 -7.184 9.848 1.00 93.75 105 THR A O 1
ATOM 826 N N . ARG A 1 106 ? -10.837 -8.878 8.873 1.00 94.50 106 ARG A N 1
ATOM 827 C CA . ARG A 1 106 ? -9.922 -9.068 7.750 1.00 94.50 106 ARG A CA 1
ATOM 828 C C . ARG A 1 106 ? -10.508 -8.451 6.498 1.00 94.50 106 ARG A C 1
ATOM 830 O O . ARG A 1 106 ? -11.710 -8.535 6.240 1.00 94.50 106 ARG A O 1
ATOM 837 N N . PHE A 1 107 ? -9.620 -7.895 5.691 1.00 94.62 107 PHE A N 1
ATOM 838 C CA . PHE A 1 107 ? -9.940 -7.325 4.396 1.00 94.62 107 PHE A CA 1
ATOM 839 C C . PHE A 1 107 ? -9.111 -8.023 3.321 1.00 94.62 107 PHE A C 1
ATOM 841 O O . PHE A 1 107 ? -7.943 -8.335 3.543 1.00 94.62 107 PHE A O 1
ATOM 848 N N . ALA A 1 108 ? -9.726 -8.281 2.172 1.00 94.38 108 ALA A N 1
ATOM 849 C CA . ALA A 1 108 ? -9.038 -8.744 0.978 1.00 94.38 108 ALA A CA 1
ATOM 850 C C . ALA A 1 108 ? -8.610 -7.521 0.164 1.00 94.38 108 ALA A C 1
ATOM 852 O O . ALA A 1 108 ? -9.463 -6.725 -0.236 1.00 94.38 108 ALA A O 1
ATOM 853 N N . LEU A 1 109 ? -7.302 -7.378 -0.039 1.00 94.50 109 LEU A N 1
ATOM 854 C CA . LEU A 1 109 ? -6.676 -6.298 -0.793 1.00 94.50 109 LEU A CA 1
ATOM 855 C C . LEU A 1 109 ? -5.954 -6.884 -2.005 1.00 94.50 109 LEU A C 1
ATOM 857 O O . LEU A 1 109 ? -5.206 -7.849 -1.858 1.00 94.50 109 LEU A O 1
ATOM 861 N N . GLU A 1 110 ? -6.133 -6.264 -3.167 1.00 96.06 110 GLU A N 1
ATOM 862 C CA . GLU A 1 110 ? -5.364 -6.572 -4.368 1.00 96.06 110 GLU A CA 1
AT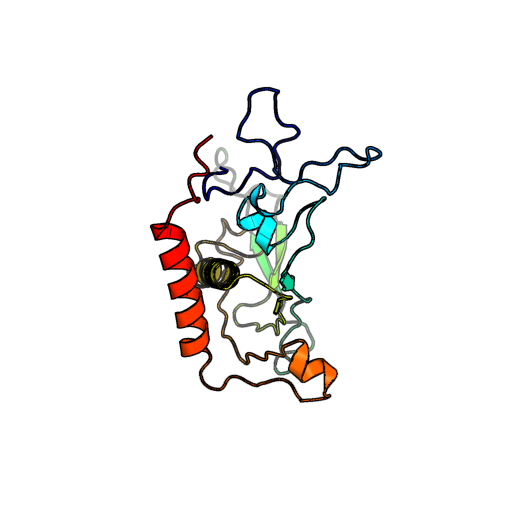OM 863 C C . GLU A 1 110 ? -4.468 -5.382 -4.717 1.00 96.06 110 GLU A C 1
ATOM 865 O O . GLU A 1 110 ? -4.883 -4.217 -4.682 1.00 96.06 110 GLU A O 1
ATOM 870 N N . VAL A 1 111 ? -3.214 -5.688 -5.041 1.00 96.88 111 VAL A N 1
ATOM 871 C CA . VAL A 1 111 ? -2.205 -4.708 -5.439 1.00 96.88 111 VAL A CA 1
ATOM 872 C C . VAL A 1 111 ? -1.679 -5.129 -6.800 1.00 96.88 111 VAL A C 1
ATOM 874 O O . VAL A 1 111 ? -1.080 -6.192 -6.938 1.00 96.88 111 VAL A O 1
ATOM 877 N N . PHE A 1 112 ? -1.908 -4.291 -7.803 1.00 97.56 112 PHE A N 1
ATOM 878 C CA . PHE A 1 112 ? -1.382 -4.483 -9.148 1.00 97.56 112 PHE A CA 1
ATOM 879 C C . PHE A 1 112 ? -0.156 -3.604 -9.325 1.00 97.56 112 PHE A C 1
ATOM 881 O O . PHE A 1 112 ? -0.184 -2.430 -8.945 1.00 97.56 112 PHE A O 1
ATOM 888 N N . VAL A 1 113 ? 0.900 -4.163 -9.914 1.00 97.75 113 VAL A N 1
ATOM 889 C CA . VAL A 1 113 ? 2.114 -3.410 -10.216 1.00 97.75 113 VAL A CA 1
ATOM 890 C C . VAL A 1 113 ? 2.511 -3.614 -11.672 1.00 97.75 113 VAL A C 1
ATOM 892 O O . VAL A 1 113 ? 2.763 -4.738 -12.098 1.00 97.75 113 VAL A O 1
ATOM 895 N N . ASP A 1 114 ? 2.573 -2.519 -12.423 1.00 95.94 114 ASP A N 1
ATOM 896 C CA . ASP A 1 114 ? 2.787 -2.518 -13.868 1.00 95.94 114 ASP A CA 1
ATOM 897 C C . ASP A 1 114 ? 4.213 -2.044 -14.194 1.00 95.94 114 ASP A C 1
ATOM 899 O O . ASP A 1 114 ? 4.530 -0.876 -14.008 1.00 95.94 114 ASP A O 1
ATOM 903 N N . ASN A 1 115 ? 5.079 -2.928 -14.705 1.00 93.12 115 ASN A N 1
ATOM 904 C CA . ASN A 1 115 ? 6.464 -2.631 -15.127 1.00 93.12 115 ASN A CA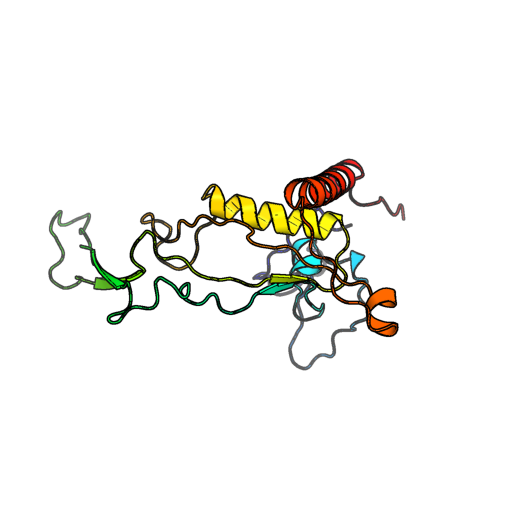 1
ATOM 905 C C . ASN A 1 115 ? 7.353 -1.872 -14.105 1.00 93.12 115 ASN A C 1
ATOM 907 O O . ASN A 1 115 ? 8.005 -0.897 -14.491 1.00 93.12 115 ASN A O 1
ATOM 911 N N . PRO A 1 116 ? 7.419 -2.280 -12.824 1.00 93.50 116 PRO A N 1
ATOM 912 C CA . PRO A 1 116 ? 8.295 -1.628 -11.857 1.00 93.50 116 PRO A CA 1
ATOM 913 C C . PRO A 1 116 ? 9.760 -2.030 -12.075 1.00 93.50 116 PRO A C 1
ATOM 915 O O . PRO A 1 116 ? 10.069 -3.169 -12.435 1.00 93.50 116 PRO A O 1
ATOM 918 N N . GLU A 1 117 ? 10.689 -1.130 -11.757 1.00 94.31 117 GLU A N 1
ATOM 919 C CA . GLU A 1 117 ? 12.074 -1.542 -11.521 1.00 94.31 117 GLU A CA 1
ATOM 920 C C . GLU A 1 117 ? 12.157 -2.425 -10.260 1.00 94.31 117 GLU A C 1
ATOM 922 O O . GLU A 1 117 ? 11.443 -2.170 -9.286 1.00 94.31 117 GLU A O 1
ATOM 927 N N . PRO A 1 118 ? 13.038 -3.442 -10.211 1.00 96.25 118 PRO A N 1
ATOM 928 C CA . PRO A 1 118 ? 13.097 -4.368 -9.076 1.00 96.25 118 PRO A CA 1
ATOM 929 C C . PRO A 1 118 ? 13.306 -3.695 -7.711 1.00 96.25 118 PRO A C 1
ATOM 931 O O . PRO A 1 118 ? 12.741 -4.132 -6.711 1.00 96.25 118 PRO A O 1
ATOM 934 N N . TRP A 1 119 ? 14.071 -2.603 -7.657 1.00 95.62 119 TRP A N 1
ATOM 935 C CA . TRP A 1 119 ? 14.295 -1.859 -6.417 1.00 95.62 119 TRP A CA 1
ATOM 936 C C . TRP A 1 119 ? 13.050 -1.066 -5.970 1.00 95.62 119 TRP A C 1
ATOM 938 O O . TRP A 1 119 ? 12.827 -0.912 -4.770 1.00 95.62 119 TRP A O 1
ATOM 948 N N . LEU A 1 120 ? 12.192 -0.627 -6.905 1.00 95.69 120 LEU A N 1
ATOM 949 C CA . LEU A 1 120 ? 10.901 0.002 -6.595 1.00 95.69 120 LEU A CA 1
ATOM 950 C C . LEU A 1 120 ? 9.933 -1.008 -5.963 1.00 95.69 120 LEU A C 1
ATOM 952 O O . LEU A 1 120 ? 9.190 -0.652 -5.050 1.00 95.69 120 LEU A O 1
ATOM 956 N N . MET A 1 121 ? 9.982 -2.278 -6.383 1.00 97.50 121 MET A N 1
ATOM 957 C CA . MET A 1 121 ? 9.258 -3.358 -5.696 1.00 97.50 121 MET A CA 1
ATOM 958 C C . MET A 1 121 ? 9.764 -3.563 -4.269 1.00 97.50 121 MET A C 1
ATOM 960 O O . MET A 1 121 ? 8.960 -3.724 -3.355 1.00 97.50 121 MET A O 1
ATOM 964 N N . GLY A 1 122 ? 11.080 -3.500 -4.050 1.00 96.88 122 GLY A N 1
ATOM 965 C CA . GLY A 1 122 ? 11.648 -3.537 -2.702 1.00 96.88 122 GLY A CA 1
ATOM 966 C C . GLY A 1 122 ? 11.140 -2.380 -1.838 1.00 96.88 122 GLY A C 1
ATOM 967 O O . GLY A 1 122 ? 10.742 -2.595 -0.695 1.00 96.88 122 GLY A O 1
ATOM 968 N N . LEU A 1 123 ? 11.071 -1.167 -2.400 1.00 95.75 123 LEU A N 1
ATOM 969 C CA . LEU A 1 123 ? 10.525 0.006 -1.710 1.00 95.75 123 LEU A CA 1
ATOM 970 C C . LEU A 1 123 ? 9.043 -0.178 -1.350 1.00 95.75 123 LEU A C 1
ATOM 972 O O . LEU A 1 123 ? 8.636 0.165 -0.241 1.00 95.75 123 LEU A O 1
ATOM 976 N N . LEU A 1 124 ? 8.245 -0.753 -2.256 1.00 96.62 124 LEU A N 1
ATOM 977 C CA . LEU A 1 124 ? 6.845 -1.086 -1.989 1.00 96.62 124 LEU A CA 1
ATOM 978 C C . LEU A 1 124 ? 6.718 -2.071 -0.820 1.00 96.62 124 LEU A C 1
ATOM 980 O O . LEU A 1 124 ? 5.891 -1.860 0.062 1.00 96.62 124 LEU A O 1
ATOM 984 N N . LEU A 1 125 ? 7.549 -3.116 -0.781 1.00 95.81 125 LEU A N 1
ATOM 985 C CA . LEU A 1 125 ? 7.538 -4.105 0.301 1.00 95.81 125 LEU A CA 1
ATOM 986 C C . LEU A 1 125 ? 7.888 -3.491 1.659 1.00 95.81 125 LEU A C 1
ATOM 988 O O . LEU A 1 125 ? 7.236 -3.824 2.644 1.00 95.81 125 LEU A O 1
ATOM 992 N N . VAL A 1 126 ? 8.854 -2.570 1.705 1.00 93.94 126 VAL A N 1
ATOM 993 C CA . VAL A 1 126 ? 9.176 -1.812 2.925 1.00 93.94 126 VAL A CA 1
ATOM 994 C C . VAL A 1 126 ? 7.994 -0.938 3.346 1.00 93.94 126 VAL A C 1
ATOM 996 O O . VAL A 1 126 ? 7.650 -0.897 4.524 1.00 93.94 126 VAL A O 1
ATOM 999 N N . ALA A 1 127 ? 7.339 -0.262 2.395 1.00 93.38 127 ALA A N 1
ATOM 1000 C CA . ALA A 1 127 ? 6.165 0.568 2.671 1.00 93.38 127 ALA A CA 1
ATOM 1001 C C . ALA A 1 127 ? 4.992 -0.245 3.225 1.00 93.38 127 ALA A C 1
ATOM 1003 O O . ALA A 1 127 ? 4.271 0.255 4.091 1.00 93.38 127 ALA A O 1
ATOM 1004 N N . PHE A 1 128 ? 4.841 -1.490 2.758 1.00 94.19 128 PHE A N 1
ATOM 1005 C CA . PHE A 1 128 ? 4.108 -2.488 3.506 1.00 94.19 128 PHE A CA 1
ATOM 1006 C C . PHE A 1 128 ? 4.800 -2.632 4.866 1.00 94.19 128 PHE A C 1
ATOM 1008 O O . PHE A 1 128 ? 4.353 -1.954 5.762 1.00 94.19 128 PHE A O 1
ATOM 1015 N N . GLU A 1 129 ? 5.855 -3.399 5.112 1.00 92.62 129 GLU A N 1
ATOM 1016 C CA . GLU A 1 129 ? 6.381 -3.689 6.478 1.00 92.62 129 GLU A CA 1
ATOM 1017 C C . GLU A 1 129 ? 6.216 -2.617 7.576 1.00 92.62 129 GLU A C 1
ATOM 1019 O O . GLU A 1 129 ? 5.748 -2.939 8.668 1.00 92.62 129 GLU A O 1
ATOM 1024 N N . GLN A 1 130 ? 6.480 -1.345 7.269 1.00 92.38 130 GLN A N 1
ATOM 1025 C CA . GLN A 1 130 ? 6.178 -0.208 8.141 1.00 92.38 130 GLN A CA 1
ATOM 1026 C C . GLN A 1 130 ? 4.746 -0.178 8.729 1.00 92.38 130 GLN A C 1
ATOM 1028 O O . GLN A 1 130 ? 4.601 0.150 9.911 1.00 92.38 130 GLN A O 1
ATOM 1033 N N . LEU A 1 131 ? 3.674 -0.506 7.987 1.00 91.62 131 LEU A N 1
ATOM 1034 C CA . LEU A 1 131 ? 2.327 -0.587 8.589 1.00 91.62 131 LEU A CA 1
ATOM 1035 C C . LEU A 1 131 ? 2.115 -1.871 9.414 1.00 91.62 131 LEU A C 1
ATOM 1037 O O . LEU A 1 131 ? 1.339 -1.824 10.367 1.00 91.62 131 LEU A O 1
ATOM 1041 N N . ASP A 1 132 ? 2.800 -2.985 9.119 1.00 92.62 132 ASP A N 1
ATOM 1042 C CA . ASP A 1 132 ? 2.699 -4.224 9.923 1.00 92.62 132 ASP A CA 1
ATOM 1043 C C . ASP A 1 132 ? 3.425 -4.078 11.269 1.00 92.62 132 ASP A C 1
ATOM 1045 O O . ASP A 1 132 ? 2.933 -4.496 12.323 1.00 92.62 132 ASP A O 1
ATOM 1049 N N . GLU A 1 133 ? 4.581 -3.415 11.260 1.00 91.94 133 GLU A N 1
ATOM 1050 C CA . GLU A 1 133 ? 5.342 -3.056 12.461 1.00 91.94 133 GLU A CA 1
ATOM 1051 C C . GLU A 1 133 ? 4.628 -1.960 13.275 1.00 91.94 133 GLU A C 1
ATOM 1053 O O . GLU A 1 133 ? 4.772 -1.864 14.500 1.00 91.94 133 GLU A O 1
ATOM 1058 N N . GLY A 1 134 ? 3.756 -1.189 12.620 1.00 88.75 134 GLY A N 1
ATOM 1059 C CA . GLY A 1 134 ? 2.977 -0.109 13.218 1.00 88.75 134 GLY A CA 1
ATOM 1060 C C . GLY A 1 134 ? 3.733 1.215 13.314 1.00 88.75 134 GLY A C 1
ATOM 1061 O O . GLY A 1 134 ? 3.357 2.059 14.127 1.00 88.75 134 GLY A O 1
ATOM 1062 N N . PHE A 1 135 ? 4.778 1.397 12.500 1.00 88.69 135 PHE A N 1
ATOM 1063 C CA . PHE A 1 135 ? 5.405 2.700 12.256 1.00 88.69 135 PHE A CA 1
ATOM 1064 C C . PHE A 1 135 ? 4.474 3.638 11.484 1.00 88.69 135 PHE A C 1
ATOM 1066 O O . PHE A 1 135 ? 4.508 4.852 11.679 1.00 88.69 135 PHE A O 1
ATOM 1073 N N . ALA A 1 136 ? 3.595 3.068 10.660 1.00 87.81 136 ALA A N 1
ATOM 1074 C CA . ALA A 1 136 ? 2.488 3.765 10.029 1.00 87.81 136 ALA A CA 1
ATOM 1075 C C . ALA A 1 136 ? 1.144 3.150 10.460 1.00 87.81 136 ALA A C 1
ATOM 1077 O O . ALA A 1 136 ? 1.051 1.964 10.775 1.00 87.81 136 ALA A O 1
ATOM 1078 N N . ALA A 1 137 ? 0.094 3.969 10.480 1.00 89.50 137 ALA A N 1
ATOM 1079 C CA . ALA A 1 137 ? -1.263 3.559 10.829 1.00 89.50 137 ALA A CA 1
ATOM 1080 C C . ALA A 1 137 ? -2.244 4.002 9.741 1.00 89.50 137 ALA A C 1
ATOM 1082 O O . ALA A 1 137 ? -2.058 5.048 9.117 1.00 89.50 137 ALA A O 1
ATOM 1083 N N . LEU A 1 138 ? -3.299 3.217 9.532 1.00 90.00 138 LEU A N 1
ATOM 1084 C CA . LEU A 1 138 ? -4.341 3.521 8.555 1.00 90.00 138 LEU A CA 1
ATOM 1085 C C . LEU A 1 138 ? -5.479 4.336 9.179 1.00 90.00 138 LEU A C 1
ATOM 1087 O O . LEU A 1 138 ? -6.041 3.961 10.207 1.00 90.00 138 LEU A O 1
ATOM 1091 N N . GLY A 1 139 ? -5.874 5.413 8.501 1.00 86.88 139 GLY A N 1
ATOM 1092 C CA . GLY A 1 139 ? -7.050 6.208 8.854 1.00 86.88 139 GLY A CA 1
ATOM 1093 C C . GLY A 1 139 ? -6.838 7.210 9.994 1.00 86.88 139 GLY A C 1
ATOM 1094 O O . GLY A 1 139 ? -5.722 7.613 10.320 1.00 86.88 139 GLY A O 1
ATOM 1095 N N . GLY A 1 140 ? -7.954 7.676 10.559 1.00 83.00 140 GLY A N 1
ATOM 1096 C CA . GLY A 1 140 ? -7.983 8.691 11.612 1.00 83.00 140 GLY A CA 1
ATOM 1097 C C . GLY A 1 140 ? -7.712 8.136 13.013 1.00 83.00 140 GLY A C 1
ATOM 1098 O O . GLY A 1 140 ? -7.746 6.932 13.251 1.00 83.00 140 GLY A O 1
ATOM 1099 N N . PHE A 1 141 ? -7.471 9.040 13.968 1.00 81.94 141 PHE A N 1
ATOM 1100 C CA . PHE A 1 141 ? -7.240 8.713 15.384 1.00 81.94 141 PHE A CA 1
ATOM 1101 C C . PHE A 1 141 ? -6.093 7.714 15.644 1.00 81.94 141 PHE A C 1
ATOM 1103 O O . PHE A 1 141 ? -6.070 7.047 16.682 1.00 81.94 141 PHE A O 1
ATOM 1110 N N . SER A 1 142 ? -5.102 7.651 14.752 1.00 83.12 142 SER A N 1
ATOM 1111 C CA . SER A 1 142 ? -3.896 6.827 14.915 1.00 83.12 142 SER A CA 1
ATOM 1112 C C . SER A 1 142 ? -3.133 7.135 16.209 1.00 83.12 142 SER A C 1
ATOM 1114 O O . SER A 1 142 ? -2.685 6.225 16.903 1.00 83.12 142 SER A O 1
ATOM 1116 N N . SER A 1 143 ? -3.096 8.407 16.624 1.00 81.31 143 SER A N 1
ATOM 1117 C CA . SER A 1 143 ? -2.516 8.846 17.906 1.00 81.31 143 SER A CA 1
ATOM 1118 C C . SER A 1 143 ? -3.234 8.300 19.147 1.00 81.31 143 SER A C 1
ATOM 1120 O O . SER A 1 143 ? -2.695 8.369 20.249 1.00 81.31 143 SER A O 1
ATOM 1122 N N . ARG A 1 144 ? -4.441 7.741 18.986 1.00 81.31 144 ARG A N 1
ATOM 1123 C CA . ARG A 1 144 ? -5.231 7.084 20.042 1.00 81.31 144 ARG A CA 1
ATOM 1124 C C . ARG A 1 144 ? -5.162 5.554 19.960 1.00 81.31 144 ARG A C 1
ATOM 1126 O O . ARG A 1 144 ? -5.964 4.868 20.590 1.00 81.31 144 ARG A O 1
ATOM 1133 N N . GLY A 1 145 ? -4.221 5.019 19.178 1.00 83.12 145 GLY A N 1
ATOM 1134 C CA . GLY A 1 145 ? -3.978 3.584 19.035 1.00 83.12 145 GLY A CA 1
ATOM 1135 C C . GLY A 1 145 ? -4.862 2.873 18.006 1.00 83.12 145 GLY A C 1
ATOM 1136 O O . GLY A 1 145 ? -4.855 1.644 17.969 1.00 83.12 145 GLY A O 1
ATOM 1137 N N . LEU A 1 146 ? -5.623 3.607 17.184 1.00 87.56 146 LEU A N 1
ATOM 1138 C CA . LEU A 1 146 ? -6.369 3.030 16.060 1.00 87.56 146 LEU A CA 1
ATOM 1139 C C . LEU A 1 146 ? -5.486 2.851 14.820 1.00 87.56 146 LEU A C 1
ATOM 1141 O O . LEU A 1 146 ? -4.373 3.369 14.748 1.00 87.56 146 LEU A O 1
ATOM 1145 N N . GLY A 1 147 ? -5.999 2.116 13.833 1.00 89.50 147 GLY A N 1
ATOM 1146 C CA . GLY A 1 147 ? -5.366 2.011 12.517 1.00 89.50 147 GLY A CA 1
ATOM 1147 C C . GLY A 1 147 ? -4.166 1.069 12.451 1.00 89.50 147 GLY A C 1
ATOM 1148 O O . GLY A 1 147 ? -3.510 1.009 11.414 1.00 89.50 147 GLY A O 1
ATOM 1149 N N . ARG A 1 148 ? -3.872 0.327 13.528 1.00 92.88 148 ARG A N 1
ATOM 1150 C CA . ARG A 1 148 ? -2.873 -0.747 13.494 1.00 92.88 148 ARG A CA 1
ATOM 1151 C C . ARG A 1 148 ? -3.417 -1.912 12.686 1.00 92.88 148 ARG A C 1
ATOM 1153 O O . ARG A 1 148 ? -4.506 -2.408 12.971 1.00 92.88 148 ARG A O 1
ATOM 1160 N N . VAL A 1 149 ? -2.633 -2.366 11.721 1.00 93.69 149 VAL A N 1
ATOM 1161 C CA . VAL A 1 149 ? -2.990 -3.485 10.858 1.00 93.69 149 VAL A CA 1
ATOM 1162 C C . VAL A 1 149 ? -1.893 -4.533 10.858 1.00 93.69 149 VAL A C 1
ATOM 1164 O O . VAL A 1 149 ? -0.762 -4.283 11.261 1.00 93.69 149 VAL A O 1
ATOM 1167 N N . ARG A 1 150 ? -2.273 -5.730 10.430 1.00 93.50 150 ARG A N 1
ATOM 1168 C CA . ARG A 1 150 ? -1.356 -6.780 10.011 1.00 93.50 150 ARG A CA 1
ATOM 1169 C C . ARG A 1 150 ? -1.750 -7.191 8.604 1.00 93.50 150 ARG A C 1
ATOM 1171 O O . ARG A 1 150 ? -2.943 -7.175 8.293 1.00 93.50 150 ARG A O 1
ATOM 1178 N N . TRP A 1 151 ? -0.804 -7.635 7.793 1.00 91.12 151 TRP A N 1
ATOM 1179 C CA . TRP A 1 151 ? -1.130 -8.321 6.538 1.00 91.12 151 TRP A CA 1
ATOM 1180 C C . TRP A 1 151 ? -0.371 -9.616 6.389 1.00 91.12 151 TRP A C 1
ATOM 1182 O O . TRP A 1 151 ? 0.599 -9.908 7.085 1.00 91.12 151 TRP A O 1
ATOM 1192 N N . ARG A 1 152 ? -0.826 -10.384 5.406 1.00 90.31 152 ARG A N 1
ATOM 1193 C CA . ARG A 1 152 ? -0.111 -11.513 4.839 1.00 90.31 152 ARG A CA 1
ATOM 1194 C C . ARG A 1 152 ? -0.385 -11.540 3.348 1.00 90.31 152 ARG A C 1
ATOM 1196 O O . ARG A 1 152 ? -1.521 -11.326 2.929 1.00 90.31 152 ARG A O 1
ATOM 1203 N N . TRP A 1 153 ? 0.647 -11.831 2.574 1.00 91.25 153 TRP A N 1
ATOM 1204 C CA . TRP A 1 153 ? 0.512 -12.069 1.147 1.00 91.25 153 TRP A CA 1
ATOM 1205 C C . TRP A 1 153 ? -0.058 -13.469 0.950 1.00 91.25 153 TRP A C 1
ATOM 1207 O O . TRP A 1 153 ? 0.562 -14.453 1.341 1.00 91.25 153 TRP A O 1
ATOM 1217 N N . ALA A 1 154 ? -1.277 -13.548 0.420 1.00 90.44 154 ALA A N 1
ATOM 1218 C CA . ALA A 1 154 ? -1.935 -14.827 0.166 1.00 90.44 154 ALA A CA 1
ATOM 1219 C C . ALA A 1 154 ? -1.448 -15.462 -1.141 1.00 90.44 154 ALA A C 1
ATOM 1221 O O . ALA A 1 154 ? -1.321 -16.679 -1.234 1.00 90.44 154 ALA A O 1
ATOM 1222 N N . GLU A 1 155 ? -1.184 -14.632 -2.146 1.00 93.75 155 GLU A N 1
ATOM 1223 C CA . GLU A 1 155 ? -0.795 -15.070 -3.475 1.00 93.75 155 GLU A CA 1
ATOM 1224 C C . GLU A 1 155 ? 0.001 -13.967 -4.177 1.00 93.75 155 GLU A C 1
ATOM 1226 O O . GLU A 1 155 ? -0.278 -12.780 -4.002 1.00 93.75 155 GLU A O 1
ATOM 1231 N N . LEU A 1 156 ? 0.975 -14.371 -4.993 1.00 96.31 156 LEU A N 1
ATOM 1232 C CA . LEU A 1 156 ? 1.669 -13.499 -5.931 1.00 96.31 156 LEU A CA 1
ATOM 1233 C C . LEU A 1 156 ? 1.568 -14.108 -7.327 1.00 96.31 156 LEU A C 1
ATOM 1235 O O . LEU A 1 156 ? 1.926 -15.270 -7.539 1.00 96.31 156 LEU A O 1
ATOM 1239 N N . ARG A 1 157 ? 1.117 -13.300 -8.285 1.00 96.81 157 ARG A N 1
ATOM 1240 C CA . ARG A 1 157 ? 1.025 -13.664 -9.698 1.00 96.81 157 ARG A CA 1
ATOM 1241 C C . ARG A 1 157 ? 1.835 -12.684 -10.532 1.00 96.81 157 ARG A C 1
ATOM 1243 O O . ARG A 1 157 ? 1.924 -11.507 -10.193 1.00 96.81 157 ARG A O 1
ATOM 1250 N N . SER A 1 158 ? 2.422 -13.160 -11.621 1.00 95.75 158 SER A N 1
ATOM 1251 C CA . SER A 1 158 ? 3.107 -12.295 -12.583 1.00 95.75 158 SER A CA 1
ATOM 1252 C C . SER A 1 158 ? 2.920 -12.785 -14.005 1.00 95.75 158 SER A C 1
ATOM 1254 O O . SER A 1 158 ? 2.947 -13.990 -14.263 1.00 95.75 158 SER A O 1
ATOM 1256 N N . ILE A 1 159 ? 2.861 -11.852 -14.943 1.00 95.75 159 ILE A N 1
ATOM 1257 C CA . ILE A 1 159 ? 2.900 -12.140 -16.369 1.00 95.75 159 ILE A CA 1
ATOM 1258 C C . ILE A 1 159 ? 3.764 -11.094 -17.062 1.00 95.75 159 ILE A C 1
ATOM 1260 O O . ILE A 1 159 ? 3.667 -9.906 -16.763 1.00 95.75 159 ILE A O 1
ATOM 1264 N N . ASP A 1 160 ? 4.634 -11.539 -17.963 1.00 94.75 160 ASP A N 1
ATOM 1265 C CA . ASP A 1 160 ? 5.405 -10.636 -18.810 1.00 94.75 160 ASP A CA 1
ATOM 1266 C C . ASP A 1 160 ? 4.708 -10.425 -20.164 1.00 94.75 160 ASP A C 1
ATOM 1268 O O . ASP A 1 160 ? 3.846 -11.204 -20.586 1.00 94.75 160 ASP A O 1
ATOM 1272 N N . ALA A 1 161 ? 5.097 -9.361 -20.869 1.00 93.75 161 ALA A N 1
ATOM 1273 C CA . ALA A 1 161 ? 4.504 -9.010 -22.156 1.00 93.75 161 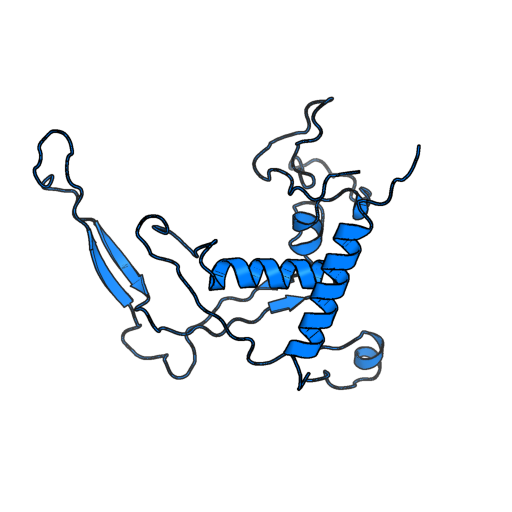ALA A CA 1
ATOM 1274 C C . ALA A 1 161 ? 4.634 -10.136 -23.196 1.00 93.75 161 ALA A C 1
ATOM 1276 O O . ALA A 1 161 ? 3.735 -10.335 -24.010 1.00 93.75 161 ALA A O 1
ATOM 1277 N N . ARG A 1 162 ? 5.732 -10.902 -23.174 1.00 94.62 162 ARG A N 1
ATOM 1278 C CA . ARG A 1 162 ? 5.952 -11.997 -24.125 1.00 94.62 162 ARG A CA 1
ATOM 1279 C C . ARG A 1 162 ? 4.966 -13.132 -23.869 1.00 94.62 162 ARG A C 1
ATOM 1281 O O . ARG A 1 162 ? 4.381 -13.627 -24.825 1.00 94.62 162 ARG A O 1
ATOM 1288 N N . ALA A 1 163 ? 4.795 -13.542 -22.616 1.00 94.56 163 ALA A N 1
ATOM 1289 C CA . ALA A 1 163 ? 3.851 -14.565 -22.193 1.00 94.56 163 ALA A CA 1
ATOM 1290 C C . ALA A 1 163 ? 2.410 -14.152 -22.517 1.00 94.56 163 ALA A C 1
ATOM 1292 O O . ALA A 1 163 ? 1.670 -14.949 -23.097 1.00 94.56 163 ALA A O 1
ATOM 1293 N N . LEU A 1 164 ? 2.057 -12.893 -22.241 1.00 93.38 164 LEU A N 1
ATOM 1294 C CA . LEU A 1 164 ? 0.743 -12.336 -22.551 1.00 93.38 164 LEU A CA 1
ATOM 1295 C C . LEU A 1 164 ? 0.435 -12.388 -24.056 1.00 93.38 164 LEU A C 1
ATOM 1297 O O . LEU A 1 164 ? -0.628 -12.863 -24.448 1.00 93.38 164 LEU A O 1
ATOM 1301 N N . LEU A 1 165 ? 1.379 -11.968 -24.908 1.00 96.25 165 LEU A N 1
ATOM 1302 C CA . LEU A 1 165 ? 1.204 -11.951 -26.368 1.00 96.25 165 LEU A CA 1
ATOM 1303 C C . LEU A 1 165 ? 0.972 -13.339 -26.977 1.00 96.25 165 LEU A C 1
ATOM 1305 O O . LEU A 1 165 ? 0.331 -13.448 -28.018 1.00 96.25 165 LEU A O 1
ATOM 1309 N N . VAL A 1 166 ? 1.485 -14.396 -26.343 1.00 96.94 166 VAL A N 1
ATOM 1310 C CA . VAL A 1 166 ? 1.293 -15.783 -26.800 1.00 96.94 166 VAL A CA 1
ATOM 1311 C C . VAL A 1 166 ? 0.181 -16.518 -26.043 1.00 96.94 166 VAL A C 1
ATOM 1313 O O . VAL A 1 166 ? 0.069 -17.736 -26.165 1.00 96.94 166 VAL A O 1
ATOM 1316 N N . GLY A 1 167 ? -0.628 -15.807 -25.248 1.00 94.81 167 GLY A N 1
ATOM 1317 C CA . GLY A 1 167 ? -1.762 -16.377 -24.515 1.00 94.81 167 GLY A CA 1
ATOM 1318 C C . GLY A 1 167 ? -1.370 -17.349 -23.399 1.00 94.81 167 GLY A C 1
ATOM 1319 O O . GLY A 1 167 ? -2.147 -18.245 -23.068 1.00 94.81 167 GLY A O 1
ATOM 1320 N N . LYS A 1 168 ? -0.164 -17.220 -22.830 1.00 95.62 168 LYS A N 1
ATOM 1321 C CA . LYS A 1 168 ? 0.233 -18.013 -21.660 1.00 95.62 168 LYS A CA 1
ATOM 1322 C C . LYS A 1 168 ? -0.458 -17.483 -20.398 1.00 95.62 168 LYS A C 1
ATOM 1324 O O . LYS A 1 168 ? -0.621 -16.271 -20.270 1.00 95.62 168 LYS A O 1
ATOM 1329 N N . PRO A 1 169 ? -0.837 -18.369 -19.460 1.00 94.62 169 PRO A N 1
ATOM 1330 C CA . PRO A 1 169 ? -1.393 -17.949 -18.182 1.00 94.62 169 PRO A CA 1
ATOM 1331 C C . PRO A 1 169 ? -0.340 -17.239 -17.326 1.00 94.62 169 PRO A C 1
ATOM 1333 O O . PRO A 1 169 ? 0.867 -17.356 -17.557 1.00 94.62 169 PRO A O 1
ATOM 1336 N N . GLU A 1 170 ? -0.814 -16.534 -16.304 1.00 95.00 170 GLU A N 1
ATOM 1337 C CA . GLU A 1 170 ? 0.039 -15.929 -15.286 1.00 95.00 170 GLU A CA 1
ATOM 1338 C C . GLU A 1 170 ? 0.839 -16.998 -14.530 1.00 95.00 170 GLU A C 1
ATOM 1340 O O . GLU A 1 170 ? 0.356 -18.099 -14.253 1.00 95.00 170 GLU A O 1
ATOM 1345 N N . THR A 1 171 ? 2.070 -16.652 -14.160 1.00 95.31 171 THR A N 1
ATOM 1346 C CA . THR A 1 171 ? 2.884 -17.463 -13.256 1.00 95.31 171 THR A CA 1
ATOM 1347 C C . THR A 1 171 ? 2.427 -17.206 -11.829 1.00 95.31 171 THR A C 1
ATOM 1349 O O . THR A 1 171 ? 2.522 -16.075 -11.355 1.00 95.31 171 THR A O 1
ATOM 1352 N N . VAL A 1 172 ? 1.961 -18.249 -11.146 1.00 96.31 172 VAL A N 1
ATOM 1353 C CA . VAL A 1 172 ? 1.709 -18.222 -9.701 1.00 96.31 172 VAL A CA 1
ATOM 1354 C C . VAL A 1 172 ? 3.006 -18.579 -8.982 1.00 96.31 172 VAL A C 1
ATOM 1356 O O . VAL A 1 172 ? 3.592 -19.633 -9.237 1.00 96.31 172 VAL A O 1
ATOM 1359 N N . HIS A 1 173 ? 3.469 -17.704 -8.095 1.00 95.38 173 HIS A N 1
ATOM 1360 C CA . HIS A 1 173 ? 4.707 -17.910 -7.346 1.00 95.38 173 HIS A CA 1
ATOM 1361 C C . HIS A 1 173 ? 4.429 -18.714 -6.079 1.00 95.38 173 HIS A C 1
ATOM 1363 O O . HIS A 1 173 ? 3.699 -18.262 -5.201 1.00 95.38 173 HIS A O 1
ATOM 1369 N N . THR A 1 174 ? 5.023 -19.904 -5.968 1.00 91.56 174 THR A N 1
ATOM 1370 C CA . THR A 1 174 ? 4.855 -20.776 -4.791 1.00 91.56 174 THR A CA 1
ATOM 1371 C C . THR A 1 174 ? 5.724 -20.361 -3.608 1.00 91.56 174 THR A C 1
ATOM 1373 O O . THR A 1 174 ? 5.382 -20.652 -2.468 1.00 91.56 174 THR A O 1
ATOM 1376 N N . ASP A 1 175 ? 6.854 -19.707 -3.879 1.00 93.19 175 ASP A N 1
ATOM 1377 C CA . ASP A 1 175 ? 7.812 -19.231 -2.880 1.00 93.19 175 ASP A CA 1
ATOM 1378 C C . ASP A 1 175 ? 7.877 -17.700 -2.939 1.00 93.19 175 ASP A C 1
ATOM 1380 O O . ASP A 1 175 ? 8.761 -17.101 -3.556 1.00 93.19 175 ASP A O 1
ATOM 1384 N N . VAL A 1 176 ? 6.850 -17.072 -2.362 1.00 92.44 176 VAL A N 1
ATOM 1385 C CA . VAL A 1 176 ? 6.687 -15.612 -2.346 1.00 92.44 176 VAL A CA 1
ATOM 1386 C C . VAL A 1 176 ? 7.833 -14.944 -1.581 1.00 92.44 176 VAL A C 1
ATOM 1388 O O . VAL A 1 176 ? 8.337 -13.908 -2.015 1.00 92.44 176 VAL A O 1
ATOM 1391 N N . ASP A 1 177 ? 8.296 -15.567 -0.496 1.00 92.25 177 ASP A N 1
ATOM 1392 C CA . ASP A 1 177 ? 9.376 -15.042 0.340 1.00 92.25 177 ASP A CA 1
ATOM 1393 C C . ASP A 1 177 ? 10.689 -14.944 -0.439 1.00 92.25 177 ASP A C 1
ATOM 1395 O O . ASP A 1 177 ? 11.368 -13.917 -0.374 1.00 92.25 177 ASP A O 1
ATOM 1399 N N . ARG A 1 178 ? 11.022 -15.956 -1.252 1.00 94.75 178 ARG A N 1
ATOM 1400 C CA . ARG A 1 178 ? 12.198 -15.904 -2.129 1.00 94.75 178 ARG A CA 1
ATOM 1401 C C . ARG A 1 178 ? 12.101 -14.796 -3.174 1.00 94.75 178 ARG A C 1
ATOM 1403 O O . ARG A 1 178 ? 13.099 -14.127 -3.443 1.00 94.75 178 ARG A O 1
ATOM 1410 N N . VAL A 1 179 ? 10.927 -14.594 -3.771 1.00 95.56 179 VAL A N 1
ATOM 1411 C CA . VAL A 1 179 ? 10.724 -13.510 -4.748 1.00 95.56 179 VAL A CA 1
ATOM 1412 C C . VAL A 1 179 ? 10.911 -12.149 -4.074 1.00 95.56 179 VAL A C 1
ATOM 1414 O O . VAL A 1 179 ? 11.622 -11.287 -4.590 1.00 95.56 179 VAL A O 1
ATOM 1417 N N . PHE A 1 180 ? 10.339 -11.970 -2.885 1.00 95.50 180 PHE A N 1
ATOM 1418 C CA . PHE A 1 180 ? 10.474 -10.738 -2.113 1.00 95.50 180 PHE A CA 1
ATOM 1419 C C . PHE A 1 180 ? 11.894 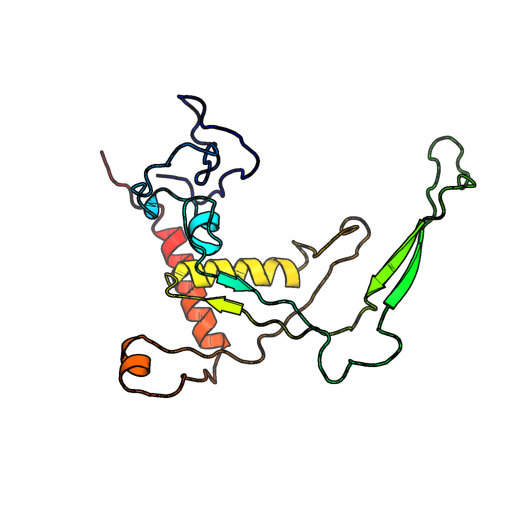-10.489 -1.614 1.00 95.50 180 PHE A C 1
ATOM 1421 O O . PHE A 1 180 ? 12.331 -9.338 -1.621 1.00 95.50 180 PHE A O 1
ATOM 1428 N N . ALA A 1 181 ? 12.639 -11.531 -1.242 1.00 96.38 181 ALA A N 1
ATOM 1429 C CA . ALA A 1 181 ? 14.057 -11.413 -0.914 1.00 96.38 181 ALA A CA 1
ATOM 1430 C C . ALA A 1 181 ? 14.847 -10.805 -2.084 1.00 96.38 181 ALA A C 1
ATOM 1432 O O . ALA A 1 181 ? 15.587 -9.845 -1.880 1.00 96.38 181 ALA A O 1
ATOM 1433 N N . GLY A 1 182 ? 14.592 -11.252 -3.319 1.00 97.69 182 GLY A N 1
ATOM 1434 C CA . GLY A 1 182 ? 15.220 -10.677 -4.513 1.00 97.69 182 GLY A CA 1
ATOM 1435 C C . GLY A 1 182 ? 14.913 -9.185 -4.715 1.00 97.69 182 GLY A C 1
ATOM 1436 O O . GLY A 1 182 ? 15.802 -8.409 -5.066 1.00 97.69 182 GLY A O 1
ATOM 1437 N N . TYR A 1 183 ? 13.681 -8.742 -4.444 1.00 97.56 183 TYR A N 1
ATOM 1438 C CA . TYR A 1 183 ? 13.335 -7.314 -4.510 1.00 97.56 183 TYR A CA 1
ATOM 1439 C C . TYR A 1 183 ? 14.004 -6.484 -3.407 1.00 97.56 183 TYR A C 1
ATOM 1441 O O . TYR A 1 183 ? 14.392 -5.339 -3.645 1.00 97.56 183 TYR A O 1
ATOM 1449 N N . ARG A 1 184 ? 14.184 -7.052 -2.210 1.00 96.31 184 ARG A N 1
ATOM 1450 C CA . ARG A 1 184 ? 14.911 -6.395 -1.111 1.00 96.31 184 ARG A CA 1
ATOM 1451 C C . ARG A 1 184 ? 16.393 -6.266 -1.408 1.00 96.31 184 ARG A C 1
ATOM 1453 O O . ARG A 1 184 ? 16.955 -5.203 -1.177 1.00 96.31 184 ARG A O 1
ATOM 1460 N N . GLU A 1 185 ? 17.006 -7.312 -1.951 1.00 97.12 185 GLU A N 1
ATOM 1461 C CA . GLU A 1 185 ? 18.398 -7.281 -2.405 1.00 97.12 185 GLU A CA 1
ATOM 1462 C C . GLU A 1 185 ? 18.596 -6.219 -3.492 1.00 97.12 185 GLU A C 1
ATOM 1464 O O . GLU A 1 185 ? 19.548 -5.442 -3.431 1.00 97.12 185 GLU A O 1
ATOM 1469 N N . ALA A 1 186 ? 17.663 -6.117 -4.445 1.00 96.50 186 ALA A N 1
ATOM 1470 C CA . ALA A 1 186 ? 17.696 -5.071 -5.464 1.00 96.50 186 ALA A CA 1
ATOM 1471 C C . ALA A 1 186 ? 17.597 -3.659 -4.862 1.00 96.50 186 ALA A C 1
ATOM 1473 O O . ALA A 1 186 ? 18.316 -2.762 -5.302 1.00 96.50 186 ALA A O 1
ATOM 1474 N N . LEU A 1 187 ? 16.746 -3.456 -3.849 1.00 94.88 187 LEU A N 1
ATOM 1475 C CA . LEU A 1 187 ? 16.678 -2.189 -3.118 1.00 94.88 187 LEU A CA 1
ATOM 1476 C C . LEU A 1 187 ? 17.977 -1.904 -2.357 1.00 94.88 187 LEU A C 1
ATOM 1478 O O . LEU A 1 187 ? 18.506 -0.806 -2.480 1.00 94.88 187 LEU A O 1
ATOM 1482 N N . ALA A 1 188 ? 18.508 -2.871 -1.608 1.00 94.00 188 ALA A N 1
ATOM 1483 C CA . ALA A 1 188 ? 19.749 -2.709 -0.853 1.00 94.00 188 ALA A CA 1
ATOM 1484 C C . ALA A 1 188 ? 20.910 -2.307 -1.771 1.00 94.00 188 ALA A C 1
ATOM 1486 O O . ALA A 1 188 ? 21.570 -1.301 -1.526 1.00 94.00 188 ALA A O 1
ATOM 1487 N N . LYS A 1 189 ? 21.068 -3.012 -2.896 1.00 93.62 189 LYS A N 1
ATOM 1488 C CA . LYS A 1 189 ? 22.059 -2.681 -3.921 1.00 93.62 189 LYS A CA 1
ATOM 1489 C C . LYS A 1 189 ? 21.868 -1.266 -4.476 1.00 93.62 189 LYS A C 1
ATOM 1491 O O . LYS A 1 189 ? 22.835 -0.523 -4.596 1.00 93.62 189 LYS A O 1
ATOM 1496 N N . HIS A 1 190 ? 20.630 -0.868 -4.771 1.00 90.25 190 HIS A N 1
ATOM 1497 C CA . HIS A 1 190 ? 20.336 0.485 -5.250 1.00 90.25 190 HIS A CA 1
ATOM 1498 C C . HIS A 1 190 ? 20.713 1.568 -4.223 1.00 90.25 190 HIS A C 1
ATOM 1500 O O . HIS A 1 190 ? 21.184 2.641 -4.595 1.00 90.25 190 HIS A O 1
ATOM 1506 N N . LEU A 1 191 ? 20.528 1.294 -2.927 1.00 87.19 191 LEU A N 1
ATOM 1507 C CA . LEU A 1 191 ? 20.924 2.204 -1.849 1.00 87.19 191 LEU A CA 1
ATOM 1508 C C . LEU A 1 191 ? 22.453 2.286 -1.693 1.00 87.19 191 LEU A C 1
ATOM 1510 O O . LEU A 1 191 ? 22.972 3.372 -1.438 1.00 87.19 191 LEU A O 1
ATOM 1514 N N . GLU A 1 192 ? 23.165 1.169 -1.862 1.00 87.50 192 GLU A N 1
ATOM 1515 C CA . GLU A 1 192 ? 24.634 1.096 -1.792 1.00 87.50 192 GLU A CA 1
ATOM 1516 C C . GLU A 1 192 ? 25.323 1.796 -2.969 1.00 87.50 192 GLU A C 1
ATOM 1518 O O . GLU A 1 192 ? 26.323 2.486 -2.778 1.00 87.50 192 GLU A O 1
ATOM 1523 N N . GLU A 1 193 ? 24.784 1.651 -4.183 1.00 81.12 193 GLU A N 1
ATOM 1524 C CA . GLU A 1 193 ? 25.323 2.285 -5.394 1.00 81.12 193 GLU A CA 1
ATOM 1525 C C . GLU A 1 193 ? 25.176 3.820 -5.372 1.00 81.12 193 GLU A C 1
ATOM 1527 O O . GLU A 1 193 ? 25.878 4.522 -6.107 1.00 81.12 193 GLU A O 1
ATOM 1532 N N . GLY A 1 194 ? 24.316 4.352 -4.493 1.00 63.56 194 GLY A N 1
ATOM 1533 C CA . GLY A 1 194 ? 23.991 5.773 -4.403 1.00 63.56 194 GLY A CA 1
ATOM 1534 C C . GLY A 1 194 ? 23.297 6.297 -5.671 1.00 63.56 194 GLY A C 1
ATOM 1535 O O . GLY A 1 194 ? 23.220 5.611 -6.692 1.00 63.56 194 GLY A O 1
ATOM 1536 N N . PRO A 1 195 ? 22.763 7.534 -5.669 1.00 56.31 195 PRO A N 1
ATOM 1537 C CA . PRO A 1 195 ? 22.297 8.136 -6.911 1.00 56.31 195 PRO A CA 1
ATOM 1538 C C . PRO A 1 195 ? 23.489 8.224 -7.865 1.00 56.31 195 PRO A C 1
ATOM 1540 O O . PRO A 1 195 ? 24.482 8.872 -7.535 1.00 56.31 195 PRO A O 1
ATOM 1543 N N . THR A 1 196 ? 23.392 7.578 -9.032 1.00 44.75 196 THR A N 1
ATOM 1544 C CA . THR A 1 196 ? 24.441 7.573 -10.056 1.00 44.75 196 THR A CA 1
ATOM 1545 C C . THR A 1 196 ? 24.917 9.006 -10.262 1.00 44.75 196 THR A C 1
ATOM 1547 O O . THR A 1 196 ? 24.162 9.871 -10.718 1.00 44.75 196 THR A O 1
ATOM 1550 N N . HIS A 1 197 ? 26.152 9.287 -9.847 1.00 36.59 197 HIS A N 1
ATOM 1551 C CA . HIS A 1 197 ? 26.797 10.563 -10.091 1.00 36.59 197 HIS A CA 1
ATOM 1552 C C . HIS A 1 197 ? 26.920 10.732 -11.607 1.00 36.59 197 HIS A C 1
ATOM 1554 O O . HIS A 1 197 ? 27.890 10.288 -12.213 1.00 36.59 197 HIS A O 1
ATOM 1560 N N . VAL A 1 198 ? 25.948 11.393 -12.237 1.00 32.88 198 VAL A N 1
ATOM 1561 C CA . VAL A 1 198 ? 26.205 12.079 -13.501 1.00 32.88 198 VAL A CA 1
ATOM 1562 C C . VAL A 1 198 ? 27.063 13.275 -13.114 1.00 32.88 198 VAL A C 1
ATOM 1564 O O . VAL A 1 198 ? 26.552 14.318 -12.708 1.00 32.88 198 VAL A O 1
ATOM 1567 N N . GLN A 1 199 ? 28.378 13.057 -13.119 1.00 25.30 199 GLN A N 1
ATOM 1568 C CA . GLN A 1 199 ? 29.352 14.135 -13.172 1.00 25.30 199 GLN A CA 1
ATOM 1569 C C . GLN A 1 199 ? 28.980 14.999 -14.383 1.00 25.30 199 GLN A C 1
ATOM 1571 O O . GLN A 1 199 ? 29.011 14.522 -15.517 1.00 25.30 199 GLN A O 1
ATOM 1576 N N . ALA A 1 200 ? 28.547 16.226 -14.112 1.00 29.28 200 ALA A N 1
ATOM 1577 C CA . ALA A 1 200 ? 28.605 17.326 -15.060 1.00 29.28 200 ALA A CA 1
ATOM 1578 C C . ALA A 1 200 ? 29.813 18.181 -14.679 1.00 29.28 200 ALA A C 1
ATOM 1580 O O . ALA A 1 200 ? 30.010 18.371 -13.454 1.00 29.28 200 ALA A O 1
#

Secondary structure (DSSP, 8-state):
---SSPP-TT--S--TT-TTS-TT---TTS---TTS-GGGS-HHHHHH--SSS--SEEE---EEPGGG--SS-SEEEE--EEE-TTT-SEEEEEE--EEEEPTT--EE--EEE-S--HHHHHHHHHHHHHHHHTSS--SS-GGGT-----------EE--HHHHHTTPPPEEPS-HHHHHHHHHHHHHHHHHH-S-----

Foldseek 3Di:
DQFLDAADPPAADDDPPDSRHHLQHDDPPDPDPLPDDLLSHHLCCNAQNHNSGDHQKDKDPWAFDPVQPDPPAQKDWDWDFDQDPVVNDGPPPPGDTDIDRHPPTHTDMDMGGHDDDLLSLLVVVVVLVCLQVPVDADDPPVVVVHRRDHDDDPWDWDDDPVCVVVVHDIDTDPCVVVSNVSSNVVNVVDVVCGSPPPPD

pLDDT: mean 80.39, std 17.89, range [25.3, 98.06]

Organism: NCBI:txid54

Radius of gyration: 22.12 Å; chains: 1; bounding box: 54×50×62 Å

InterPro domains:
  IPR005537 CRISPR type III-associated protein [PF03787] (32-150)
  IPR052216 CRISPR-associated Csm3 endoribonuclease [PTHR35579] (31-165)